Protein AF-W9X9Q2-F1 (afdb_monomer_lite)

InterPro domains:
  IPR011042 Six-bladed beta-propeller, TolB-like [G3DSA:2.120.10.30] (17-167)
  IPR017996 Major royal jelly/yellow-related [PTHR10009] (21-158)

Radius of gyration: 20.06 Å; chains: 1; bounding box: 60×45×50 Å

Structure (mmCIF, N/CA/C/O backbone):
data_AF-W9X9Q2-F1
#
_entry.id   AF-W9X9Q2-F1
#
loop_
_atom_site.group_PDB
_atom_site.id
_atom_site.type_symbol
_atom_site.label_atom_id
_atom_site.label_alt_id
_atom_site.label_comp_id
_atom_site.label_asym_id
_atom_site.label_entity_id
_atom_site.label_seq_id
_atom_site.pdbx_PDB_ins_code
_atom_site.Cartn_x
_atom_site.Cartn_y
_atom_site.Cartn_z
_atom_site.occupancy
_atom_site.B_iso_or_equiv
_atom_site.auth_seq_id
_atom_site.auth_comp_id
_atom_site.auth_asym_id
_atom_site.auth_atom_id
_atom_site.pdbx_PDB_model_num
ATOM 1 N N . MET A 1 1 ? -40.205 17.633 2.441 1.00 46.28 1 MET A N 1
ATOM 2 C CA . MET A 1 1 ? -39.333 18.144 3.522 1.00 46.28 1 MET A CA 1
ATOM 3 C C . MET A 1 1 ? -37.891 18.033 3.067 1.00 46.28 1 MET A C 1
ATOM 5 O O . MET A 1 1 ? -37.488 16.948 2.666 1.00 46.28 1 MET A O 1
ATOM 9 N N . LEU A 1 2 ? -37.147 19.138 3.073 1.00 42.75 2 LEU A N 1
ATOM 10 C CA . LEU A 1 2 ? -35.696 19.121 2.877 1.00 42.75 2 LEU A CA 1
ATOM 11 C C . LEU A 1 2 ? -35.032 18.702 4.202 1.00 42.75 2 LEU A C 1
ATOM 13 O O . LEU A 1 2 ? -35.536 19.100 5.253 1.00 42.75 2 LEU A O 1
ATOM 17 N N . PRO A 1 3 ? -33.946 17.913 4.192 1.00 57.59 3 PRO A N 1
ATOM 18 C CA . PRO A 1 3 ? -33.172 17.650 5.400 1.00 57.59 3 PRO A CA 1
ATOM 19 C C . PRO A 1 3 ? -32.675 18.975 5.997 1.00 57.59 3 PRO A C 1
ATOM 21 O O . PRO A 1 3 ? -31.968 19.720 5.320 1.00 57.59 3 PRO A O 1
ATOM 24 N N . ALA A 1 4 ? -33.065 19.273 7.237 1.00 66.19 4 ALA A N 1
ATOM 25 C CA . ALA A 1 4 ? -32.567 20.414 7.997 1.00 66.19 4 ALA A CA 1
ATOM 26 C C . ALA A 1 4 ? -31.466 19.937 8.953 1.00 66.19 4 ALA A C 1
ATOM 28 O O . ALA A 1 4 ? -31.640 18.943 9.661 1.00 66.19 4 ALA A O 1
ATOM 29 N N . ASP A 1 5 ? -30.327 20.626 8.945 1.00 62.78 5 ASP A N 1
ATOM 30 C CA . ASP A 1 5 ? -29.250 20.415 9.911 1.00 62.78 5 ASP A CA 1
ATOM 31 C C . ASP A 1 5 ? -29.708 20.917 11.290 1.00 62.78 5 ASP A C 1
ATOM 33 O O . ASP A 1 5 ? -30.109 22.070 11.435 1.00 62.78 5 ASP A O 1
ATOM 37 N N . ASN A 1 6 ? -29.668 20.049 12.303 1.00 73.38 6 ASN A N 1
ATOM 38 C CA . ASN A 1 6 ? -30.098 20.356 13.671 1.00 73.38 6 ASN A CA 1
ATOM 39 C C . ASN A 1 6 ? -29.038 21.142 14.474 1.00 73.38 6 ASN A C 1
ATOM 41 O O . ASN A 1 6 ? -29.133 21.238 15.697 1.00 73.38 6 ASN A O 1
ATOM 45 N N . GLY A 1 7 ? -27.965 21.623 13.834 1.00 70.06 7 GLY A N 1
ATOM 46 C CA . GLY A 1 7 ? -26.916 22.413 14.491 1.00 70.06 7 GLY A CA 1
ATOM 47 C C . GLY A 1 7 ? -26.177 21.652 15.597 1.00 70.06 7 GLY A C 1
ATOM 48 O O . GLY A 1 7 ? -25.534 22.251 16.456 1.00 70.06 7 GLY A O 1
ATOM 49 N N . THR A 1 8 ? -26.289 20.322 15.614 1.00 72.62 8 THR A N 1
ATOM 50 C CA . THR A 1 8 ? -25.624 19.480 16.605 1.00 72.62 8 THR A CA 1
ATOM 51 C C . THR A 1 8 ? -24.214 19.197 16.108 1.00 72.62 8 THR A C 1
ATOM 53 O O . THR A 1 8 ? -24.002 18.331 15.258 1.00 72.62 8 THR A O 1
ATOM 56 N N . TYR A 1 9 ? -23.246 19.956 16.615 1.00 68.25 9 TYR A N 1
ATOM 57 C CA . TYR A 1 9 ? -21.846 19.765 16.261 1.00 68.25 9 TYR A CA 1
ATOM 58 C C . TYR A 1 9 ? -21.329 18.423 16.793 1.00 68.25 9 TYR A C 1
ATOM 60 O O . TYR A 1 9 ? -21.688 17.974 17.885 1.00 68.25 9 TYR A O 1
ATOM 68 N N . GLY A 1 10 ? -20.491 17.768 15.987 1.00 69.00 10 GLY A N 1
ATOM 69 C CA . GLY A 1 10 ? -19.720 16.613 16.433 1.00 69.00 10 GLY A CA 1
ATOM 70 C C . GLY A 1 10 ? -18.692 17.002 17.505 1.00 69.00 10 GLY A C 1
ATOM 71 O O . GLY A 1 10 ? -18.572 18.177 17.857 1.00 69.00 10 GLY A O 1
ATOM 72 N N . PRO A 1 11 ? -17.928 16.027 18.020 1.00 77.56 11 PRO A N 1
ATOM 73 C CA . PRO A 1 11 ? -16.807 16.299 18.912 1.00 77.56 11 PRO A CA 1
ATOM 74 C C . PRO A 1 11 ? -15.841 17.336 18.314 1.00 77.56 11 PRO A C 1
ATOM 76 O O . PRO A 1 11 ? -15.795 17.478 17.084 1.00 77.56 11 PRO A O 1
ATOM 79 N N . PRO A 1 12 ? -15.049 18.027 19.155 1.00 80.94 12 PRO A N 1
ATOM 80 C CA . PRO A 1 12 ? -13.978 18.895 18.683 1.00 80.94 12 PRO A CA 1
ATOM 81 C C . PRO A 1 12 ? -13.095 18.192 17.649 1.00 80.94 12 PRO A C 1
ATOM 83 O O . PRO A 1 12 ? -12.860 16.986 17.730 1.00 80.94 12 PRO A O 1
ATOM 86 N N . VAL A 1 13 ? -12.623 18.958 16.666 1.00 81.38 13 VAL A N 1
ATOM 87 C CA . VAL A 1 13 ? -11.707 18.448 15.644 1.00 81.38 13 VAL A CA 1
ATOM 88 C C . VAL A 1 13 ? -10.399 18.040 16.303 1.00 81.38 13 VAL A C 1
ATOM 90 O O . VAL A 1 13 ? -9.783 18.844 16.998 1.00 81.38 13 VAL A O 1
ATOM 93 N N . GLU A 1 14 ? -9.963 16.815 16.032 1.00 84.44 14 GLU A N 1
ATOM 94 C CA . GLU A 1 14 ? -8.693 16.296 16.525 1.00 84.44 14 GLU A CA 1
ATOM 95 C C . GLU A 1 14 ? -7.624 16.359 15.429 1.00 84.44 14 GLU A C 1
ATOM 97 O O . GLU A 1 14 ? -7.856 15.957 14.281 1.00 84.44 14 GLU A O 1
ATOM 102 N N . GLU A 1 15 ? -6.449 16.876 15.786 1.00 86.94 15 GLU A N 1
ATOM 103 C CA . GLU A 1 15 ? -5.254 16.852 14.946 1.00 86.94 15 GLU A CA 1
ATOM 104 C C . GLU A 1 15 ? -4.476 15.569 15.222 1.00 86.94 15 GLU A C 1
ATOM 106 O O . GLU A 1 15 ? -3.901 15.392 16.291 1.00 86.94 15 GLU A O 1
ATOM 111 N N . VAL A 1 16 ? -4.453 14.672 14.239 1.00 88.31 16 VAL A N 1
ATOM 112 C CA . VAL A 1 16 ? -3.930 13.308 14.427 1.00 88.31 16 VAL A CA 1
ATOM 113 C C . VAL A 1 16 ? -2.582 13.087 13.749 1.00 88.31 16 VAL A C 1
ATOM 115 O O . VAL A 1 16 ? -1.826 12.209 14.156 1.00 88.31 16 VAL A O 1
ATOM 118 N N . ARG A 1 17 ? -2.248 13.880 12.717 1.00 91.00 17 ARG A N 1
ATOM 119 C CA . ARG A 1 17 ? -0.958 13.780 12.024 1.00 91.00 17 ARG A CA 1
ATOM 120 C C . ARG A 1 17 ? -0.556 15.041 11.268 1.00 91.00 17 ARG A C 1
ATOM 122 O O . ARG A 1 17 ? -1.367 15.640 10.556 1.00 91.00 17 ARG A O 1
ATOM 129 N N . TYR A 1 18 ? 0.735 15.361 11.340 1.00 91.06 18 TYR A N 1
ATOM 130 C CA . TYR A 1 18 ? 1.401 16.346 10.497 1.00 91.06 18 TYR A CA 1
ATOM 131 C C . TYR A 1 18 ? 2.345 15.691 9.491 1.00 91.06 18 TYR A C 1
ATOM 133 O O . TYR A 1 18 ? 3.117 14.786 9.819 1.00 91.06 18 TYR A O 1
ATOM 141 N N . PHE A 1 19 ? 2.297 16.178 8.254 1.00 89.31 19 PHE A N 1
ATOM 142 C CA . PHE A 1 19 ? 3.142 15.697 7.167 1.00 89.31 19 PHE A CA 1
ATOM 143 C C . PHE A 1 19 ? 4.212 16.735 6.849 1.00 89.31 19 PHE A C 1
ATOM 145 O O . PHE A 1 19 ? 3.903 17.809 6.333 1.00 89.31 19 PHE A O 1
ATOM 152 N N . TYR A 1 20 ? 5.460 16.395 7.177 1.00 81.69 20 TYR A N 1
ATOM 153 C CA . TYR A 1 20 ? 6.633 17.239 6.926 1.00 81.69 20 TYR A CA 1
ATOM 154 C C . TYR A 1 20 ? 7.541 16.671 5.832 1.00 81.69 20 TYR A C 1
ATOM 156 O O . TYR A 1 20 ? 8.088 17.431 5.043 1.00 81.69 20 TYR A O 1
ATOM 164 N N . LYS A 1 21 ? 7.697 15.339 5.791 1.00 79.38 21 LYS A N 1
ATOM 165 C CA . LYS A 1 21 ? 8.641 14.648 4.897 1.00 79.38 21 LYS A CA 1
ATOM 166 C C . LYS A 1 21 ? 7.983 14.192 3.595 1.00 79.38 21 LYS A C 1
ATOM 168 O O . LYS A 1 21 ? 8.506 14.447 2.517 1.00 79.38 21 LYS A O 1
ATOM 173 N N . TYR A 1 22 ? 6.829 13.539 3.703 1.00 84.25 22 TYR A N 1
ATOM 174 C CA . TYR A 1 22 ? 6.151 12.881 2.589 1.00 84.25 22 TYR A CA 1
ATOM 175 C C . TYR A 1 22 ? 4.703 13.344 2.488 1.00 84.25 22 TYR A C 1
ATOM 177 O O . TYR A 1 22 ? 4.040 13.554 3.506 1.00 84.25 22 TYR A O 1
ATOM 185 N N . TRP A 1 23 ? 4.208 13.515 1.262 1.00 85.88 23 TRP A N 1
ATOM 186 C CA . TRP A 1 23 ? 2.830 13.943 1.032 1.00 85.88 23 TRP A CA 1
ATOM 187 C C . TRP A 1 23 ? 1.902 12.741 0.861 1.00 85.88 23 TRP A C 1
ATOM 189 O O . TRP A 1 23 ? 2.116 11.936 -0.048 1.00 85.88 23 TRP A O 1
ATOM 199 N N . PRO A 1 24 ? 0.874 12.609 1.717 1.00 93.00 24 PRO A N 1
ATOM 200 C CA . PRO A 1 24 ? -0.030 11.472 1.672 1.00 93.00 24 PRO A CA 1
ATOM 201 C C . PRO A 1 24 ? -0.924 11.545 0.435 1.00 93.00 24 PRO A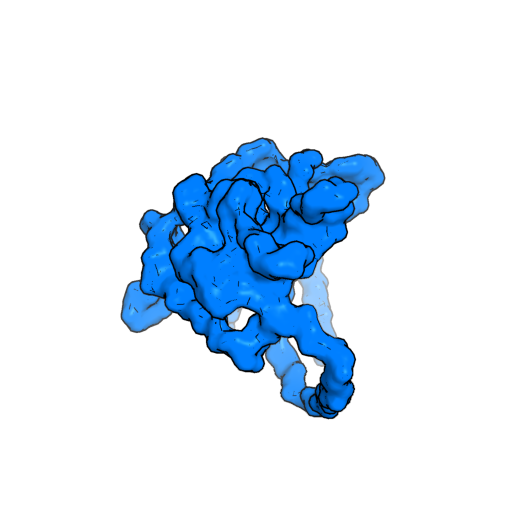 C 1
ATOM 203 O O . PRO A 1 24 ? -1.377 12.624 0.046 1.00 93.00 24 PRO A O 1
ATOM 206 N N . ILE A 1 25 ? -1.225 10.384 -0.140 1.00 94.00 25 ILE A N 1
ATOM 207 C CA . ILE A 1 25 ? -2.148 10.249 -1.279 1.00 94.00 25 ILE A CA 1
ATOM 208 C C . ILE A 1 25 ? -3.373 9.390 -0.959 1.00 94.00 25 ILE A C 1
ATOM 210 O O . ILE A 1 25 ? -4.364 9.441 -1.682 1.00 94.00 25 ILE A O 1
ATOM 214 N N . GLY A 1 26 ? -3.339 8.640 0.141 1.00 94.81 26 GLY A N 1
ATOM 215 C CA . GLY A 1 26 ? -4.464 7.838 0.602 1.00 94.81 26 GLY A CA 1
ATOM 216 C C . GLY A 1 26 ? -4.434 7.671 2.110 1.00 94.81 26 GLY A C 1
ATOM 217 O O . GLY A 1 26 ? -3.368 7.642 2.723 1.00 94.81 26 GLY A O 1
ATOM 218 N N . ILE A 1 27 ? -5.621 7.605 2.708 1.00 96.25 27 ILE A N 1
ATOM 219 C CA . ILE A 1 27 ? -5.806 7.477 4.153 1.00 96.25 27 ILE A CA 1
ATOM 220 C C . ILE A 1 27 ? -6.951 6.501 4.397 1.00 96.25 27 ILE A C 1
ATOM 222 O O . ILE A 1 27 ? -8.000 6.606 3.759 1.00 96.25 27 ILE A O 1
ATOM 226 N N . ALA A 1 28 ? -6.771 5.585 5.343 1.00 97.00 28 ALA A N 1
ATOM 227 C CA . ALA A 1 28 ? -7.834 4.724 5.838 1.00 97.00 28 ALA A CA 1
ATOM 228 C C . ALA A 1 28 ? -7.808 4.666 7.366 1.00 97.00 28 ALA A C 1
ATOM 230 O O . ALA A 1 28 ? -6.761 4.818 7.990 1.00 97.00 28 ALA A O 1
ATOM 231 N N . VAL A 1 29 ? -8.976 4.449 7.966 1.00 96.25 29 VAL A N 1
ATOM 232 C CA . VAL A 1 29 ? -9.138 4.369 9.421 1.00 96.25 29 VAL A CA 1
ATOM 233 C C . VAL A 1 29 ? -9.845 3.061 9.748 1.00 96.25 29 VAL A C 1
ATOM 235 O O . VAL A 1 29 ? -10.822 2.699 9.085 1.00 96.25 29 VAL A O 1
ATOM 238 N N . SER A 1 30 ? -9.320 2.341 10.733 1.00 96.56 30 SER A N 1
ATOM 239 C CA . SER A 1 30 ? -9.926 1.109 11.252 1.00 96.56 30 SER A CA 1
ATOM 240 C C . SER A 1 30 ? -11.033 1.383 12.267 1.00 96.56 30 SER A C 1
ATOM 242 O O . SER A 1 30 ? -11.185 2.496 12.774 1.00 96.56 30 SER A O 1
ATOM 244 N N . SER A 1 31 ? -11.783 0.341 12.609 1.00 95.06 31 SER A N 1
ATOM 245 C CA . SER A 1 31 ? -12.796 0.364 13.663 1.00 95.06 31 SER A CA 1
ATOM 246 C C . SER A 1 31 ? -12.229 0.687 15.051 1.00 95.06 31 SER A C 1
ATOM 248 O O . SER A 1 31 ? -12.952 1.220 15.890 1.00 95.06 31 SER A O 1
ATOM 250 N N . THR A 1 32 ? -10.936 0.433 15.276 1.00 94.44 32 THR A N 1
ATOM 251 C CA . THR A 1 32 ? -10.206 0.726 16.521 1.00 94.44 32 THR A CA 1
ATOM 252 C C . THR A 1 32 ? -9.411 2.033 16.454 1.00 94.44 32 THR A C 1
ATOM 254 O O . THR A 1 32 ? -8.485 2.240 17.233 1.00 94.44 32 THR A O 1
ATOM 257 N N . SER A 1 33 ? -9.756 2.926 15.520 1.00 93.31 33 SER A N 1
ATOM 258 C CA . SER A 1 33 ? -9.135 4.248 15.335 1.00 93.31 33 SER A CA 1
ATOM 259 C C . SER A 1 33 ? -7.658 4.239 14.922 1.00 93.31 33 SER A C 1
ATOM 261 O O . SER A 1 33 ? -7.027 5.291 14.906 1.00 93.31 33 SER A O 1
ATOM 263 N N . ARG A 1 34 ? -7.106 3.092 14.506 1.00 96.75 34 ARG A N 1
ATOM 264 C CA . ARG A 1 34 ? -5.790 3.046 13.843 1.00 96.75 34 ARG A CA 1
ATOM 265 C C . ARG A 1 34 ? -5.874 3.746 12.491 1.00 96.75 34 ARG A C 1
ATOM 267 O O . ARG A 1 34 ? -6.820 3.488 11.738 1.00 96.75 34 ARG A O 1
ATOM 274 N N . ILE A 1 35 ? -4.898 4.600 12.192 1.00 97.38 35 ILE A N 1
ATOM 275 C CA . ILE A 1 35 ? -4.848 5.418 10.977 1.00 97.38 35 ILE A CA 1
ATOM 276 C C . ILE A 1 35 ? -3.714 4.916 10.091 1.00 97.38 35 ILE A C 1
ATOM 278 O O . ILE A 1 35 ? -2.563 4.844 10.517 1.00 97.38 35 ILE A O 1
ATOM 282 N N . PHE A 1 36 ? -4.044 4.626 8.838 1.00 98.19 36 PHE A N 1
ATOM 283 C CA . PHE A 1 36 ? -3.102 4.173 7.825 1.00 98.19 36 PHE A CA 1
ATOM 284 C C . PHE A 1 36 ? -2.988 5.208 6.726 1.00 98.19 36 PHE A C 1
ATOM 286 O O . PHE A 1 36 ? -3.994 5.786 6.305 1.00 98.19 36 PHE A O 1
ATOM 293 N N . VAL A 1 37 ? -1.770 5.415 6.246 1.00 97.44 37 VAL A N 1
ATOM 294 C CA . VAL A 1 37 ? -1.462 6.394 5.208 1.00 97.44 37 VAL A CA 1
ATOM 295 C C . VAL A 1 37 ? -0.666 5.711 4.108 1.00 97.44 37 VAL A C 1
ATOM 297 O O . VAL A 1 37 ? 0.203 4.888 4.391 1.00 97.44 37 VAL A O 1
ATOM 300 N N . CYS A 1 38 ? -0.967 6.032 2.850 1.00 96.81 38 CYS A N 1
ATOM 301 C CA . CYS A 1 38 ? -0.126 5.640 1.728 1.00 96.81 38 CYS A CA 1
ATOM 302 C C . CYS A 1 38 ? 0.440 6.848 0.986 1.00 96.81 38 CYS A C 1
ATOM 304 O O . CYS A 1 38 ? -0.146 7.938 0.963 1.00 96.81 38 CYS A O 1
ATOM 306 N N . TYR A 1 39 ? 1.599 6.620 0.380 1.00 94.38 39 TYR A N 1
ATOM 307 C CA . TYR A 1 39 ? 2.427 7.614 -0.285 1.00 94.38 39 TYR A CA 1
ATOM 308 C C . TYR A 1 39 ? 2.775 7.132 -1.690 1.00 94.38 39 TYR A C 1
ATOM 310 O O . TYR A 1 39 ? 3.059 5.944 -1.885 1.00 94.38 39 TYR A O 1
ATOM 318 N N . THR A 1 40 ? 2.813 8.055 -2.658 1.00 86.56 40 THR A N 1
ATOM 319 C CA . THR A 1 40 ? 3.404 7.764 -3.969 1.00 86.56 40 THR A CA 1
ATOM 320 C C . THR A 1 40 ? 4.839 7.326 -3.747 1.00 86.56 40 THR A C 1
ATOM 322 O O . THR A 1 40 ? 5.602 8.025 -3.079 1.00 86.56 40 THR A O 1
ATOM 325 N N . ARG A 1 41 ? 5.218 6.172 -4.293 1.00 89.56 41 ARG A N 1
ATOM 326 C CA . ARG A 1 41 ? 6.579 5.690 -4.123 1.00 89.56 41 ARG A CA 1
ATOM 327 C C . ARG A 1 41 ? 7.547 6.532 -4.955 1.00 89.56 41 ARG A C 1
ATOM 329 O O . ARG A 1 41 ? 7.330 6.703 -6.149 1.00 89.56 41 ARG A O 1
ATOM 336 N N . GLY A 1 42 ? 8.584 7.033 -4.297 1.00 84.19 42 GLY A N 1
ATOM 337 C CA . GLY A 1 42 ? 9.776 7.667 -4.862 1.00 84.19 42 GLY A CA 1
ATOM 338 C C . GLY A 1 42 ? 11.004 7.106 -4.147 1.00 84.19 42 GLY A C 1
ATOM 339 O O . GLY A 1 42 ? 11.028 5.921 -3.807 1.00 84.19 42 GLY A O 1
ATOM 340 N N . ASP A 1 43 ? 11.917 7.986 -3.739 1.00 84.50 43 ASP A N 1
ATOM 341 C CA . ASP A 1 43 ? 13.045 7.659 -2.845 1.00 84.50 43 ASP A CA 1
ATOM 342 C C . ASP A 1 43 ? 12.624 7.466 -1.374 1.00 84.50 43 ASP A C 1
ATOM 344 O O . ASP A 1 43 ? 13.425 7.550 -0.444 1.00 84.50 43 ASP A O 1
ATOM 348 N N . TYR A 1 44 ? 11.329 7.263 -1.133 1.00 89.94 44 TYR A N 1
ATOM 349 C CA . TYR A 1 44 ? 10.781 7.079 0.204 1.00 89.94 44 TYR A CA 1
ATOM 350 C C . TYR A 1 44 ? 11.100 5.665 0.680 1.00 89.94 44 TYR A C 1
ATOM 352 O O . TYR A 1 44 ? 11.044 4.726 -0.101 1.00 89.94 44 TYR A O 1
ATOM 360 N N . GLU A 1 45 ? 11.364 5.483 1.971 1.00 90.50 45 GLU A N 1
ATOM 361 C CA . GLU A 1 45 ? 11.677 4.163 2.547 1.00 90.50 45 GLU A CA 1
ATOM 362 C C . GLU A 1 45 ? 10.474 3.206 2.510 1.00 90.50 45 GLU A C 1
ATOM 364 O O . GLU A 1 45 ? 10.622 1.993 2.387 1.00 90.50 45 GLU A O 1
ATOM 369 N N . TYR A 1 46 ? 9.254 3.741 2.540 1.00 94.44 46 TYR A N 1
ATOM 370 C CA . TYR A 1 46 ? 8.002 2.986 2.593 1.00 94.44 46 TYR A CA 1
ATOM 371 C C . TYR A 1 46 ? 6.937 3.601 1.680 1.00 94.44 46 TYR A C 1
ATOM 373 O O . TYR A 1 46 ? 7.048 4.747 1.249 1.00 94.44 46 TYR A O 1
ATOM 381 N N . THR A 1 47 ? 5.907 2.822 1.356 1.00 96.44 47 THR A N 1
ATOM 382 C CA . THR A 1 47 ? 4.723 3.287 0.616 1.00 96.44 47 THR A CA 1
ATOM 383 C C . THR A 1 47 ? 3.452 3.231 1.462 1.00 96.44 47 THR A C 1
ATOM 385 O O . THR A 1 47 ? 2.517 3.974 1.175 1.00 96.44 47 THR A O 1
ATOM 388 N N . VAL A 1 48 ? 3.430 2.440 2.544 1.00 97.75 48 VAL A N 1
ATOM 389 C CA . VAL A 1 48 ? 2.332 2.413 3.525 1.00 97.75 48 VAL A CA 1
ATOM 390 C C . VAL A 1 48 ? 2.875 2.520 4.941 1.00 97.75 48 VAL A C 1
ATOM 392 O O . VAL A 1 48 ? 3.857 1.863 5.294 1.00 97.75 48 VAL A O 1
ATOM 395 N N . THR A 1 49 ? 2.193 3.306 5.766 1.00 97.19 49 THR A N 1
ATOM 396 C CA . THR A 1 49 ? 2.490 3.449 7.188 1.00 97.19 49 THR A CA 1
ATOM 397 C C . THR A 1 49 ? 1.252 3.362 8.062 1.00 97.19 49 THR A C 1
ATOM 399 O O . THR A 1 49 ? 0.121 3.560 7.613 1.00 97.19 49 THR A O 1
ATOM 402 N N . GLU A 1 50 ? 1.497 3.088 9.338 1.00 97.69 50 GLU A N 1
ATOM 403 C CA . GLU A 1 50 ? 0.563 3.325 10.429 1.00 97.69 50 GLU A CA 1
ATOM 404 C C . GLU A 1 50 ? 1.026 4.534 11.244 1.00 97.69 50 GLU A C 1
ATOM 406 O O . GLU A 1 50 ? 2.204 4.650 11.595 1.00 97.69 50 GLU A O 1
ATOM 411 N N . VAL A 1 51 ? 0.095 5.438 11.537 1.00 96.31 51 VAL A N 1
ATOM 412 C CA . VAL A 1 51 ? 0.329 6.617 12.372 1.00 96.31 51 VAL A CA 1
ATOM 413 C C . VAL A 1 51 ? 0.196 6.236 13.844 1.00 96.31 51 VAL A C 1
ATOM 415 O O . VAL A 1 51 ? -0.831 5.697 14.247 1.00 96.31 51 VAL A O 1
ATOM 418 N N . HIS A 1 52 ? 1.201 6.592 14.649 1.00 93.69 52 HIS A N 1
ATOM 419 C CA . HIS A 1 52 ? 1.208 6.357 16.103 1.00 93.69 52 HIS A CA 1
ATOM 420 C C . HIS A 1 52 ? 1.068 7.642 16.916 1.00 93.69 52 HIS A C 1
ATOM 422 O O . HIS A 1 52 ? 0.644 7.609 18.066 1.00 93.69 52 HIS A O 1
ATOM 428 N N . SER A 1 53 ? 1.442 8.783 16.336 1.00 92.00 53 SER A N 1
ATOM 429 C CA . SER A 1 53 ? 1.290 10.094 16.964 1.00 92.00 53 SER A CA 1
ATOM 430 C C . SER A 1 53 ? 1.226 11.208 15.918 1.00 92.00 53 SER A C 1
ATOM 432 O O . SER A 1 53 ? 1.392 10.976 14.716 1.00 92.00 53 SER A O 1
ATOM 434 N N . THR A 1 54 ? 1.071 12.448 16.382 1.00 91.88 54 THR A N 1
ATOM 435 C CA . THR A 1 54 ? 1.055 13.646 15.532 1.00 91.88 54 THR A CA 1
ATOM 436 C C . THR A 1 54 ? 2.329 13.833 14.704 1.00 91.88 54 THR A C 1
ATOM 438 O O . THR A 1 54 ? 2.285 14.513 13.676 1.00 91.88 54 THR A O 1
ATOM 441 N N . THR A 1 55 ? 3.445 13.212 15.101 1.00 90.88 55 THR A N 1
ATOM 442 C CA . THR A 1 55 ? 4.752 13.342 14.440 1.00 90.88 55 THR A CA 1
ATOM 443 C C . THR A 1 55 ? 5.428 12.011 14.099 1.00 90.88 55 THR A C 1
ATOM 445 O O . THR A 1 55 ? 6.464 12.035 13.437 1.00 90.88 55 THR A O 1
ATOM 448 N N . SER A 1 56 ? 4.863 10.857 14.482 1.00 92.94 56 SER A N 1
ATOM 449 C CA . SER A 1 56 ? 5.479 9.537 14.258 1.00 92.94 56 SER A CA 1
ATOM 450 C C . SER A 1 56 ? 4.578 8.548 13.513 1.00 92.94 56 SER A C 1
ATOM 452 O O . SER A 1 56 ? 3.355 8.512 13.673 1.00 92.94 56 SER A O 1
ATOM 454 N N . GLU A 1 57 ? 5.203 7.749 12.650 1.00 94.25 57 GLU A N 1
ATOM 455 C CA . GLU A 1 57 ? 4.618 6.613 11.930 1.00 94.25 57 GLU A CA 1
ATOM 456 C C . GLU A 1 57 ? 5.653 5.507 11.769 1.00 94.25 57 GLU A C 1
ATOM 458 O O . GLU A 1 57 ? 6.855 5.763 11.843 1.00 94.25 57 GLU A O 1
ATOM 463 N N . THR A 1 58 ? 5.185 4.295 11.494 1.00 95.56 58 THR A N 1
ATOM 464 C CA . THR A 1 58 ? 6.042 3.162 11.136 1.00 95.56 58 THR A CA 1
ATOM 465 C C . THR A 1 58 ? 5.574 2.516 9.837 1.00 95.56 58 THR A C 1
ATOM 467 O O . THR A 1 58 ? 4.367 2.511 9.574 1.00 95.56 58 THR A O 1
ATOM 470 N N . PRO A 1 59 ? 6.483 1.916 9.046 1.00 96.75 59 PRO A N 1
ATOM 471 C CA . PRO A 1 59 ? 6.104 1.091 7.905 1.00 96.75 59 PRO A CA 1
ATOM 472 C C . PRO A 1 59 ? 5.089 0.019 8.300 1.00 96.75 59 PRO A C 1
ATOM 474 O O . PRO A 1 59 ? 5.251 -0.655 9.319 1.00 96.75 59 PRO A O 1
ATOM 477 N N . PHE A 1 60 ? 4.063 -0.153 7.475 1.00 97.88 60 PHE A N 1
ATOM 478 C CA . PHE A 1 60 ? 2.996 -1.122 7.696 1.00 97.88 60 PHE A CA 1
ATOM 479 C C . PHE A 1 60 ? 2.906 -2.098 6.510 1.00 97.88 60 PHE A C 1
ATOM 481 O O . PHE A 1 60 ? 3.113 -1.667 5.371 1.00 97.88 60 PHE A O 1
ATOM 488 N N . PRO A 1 61 ? 2.592 -3.395 6.727 1.00 96.56 61 PRO A N 1
ATOM 489 C CA . PRO A 1 61 ? 2.356 -4.085 8.009 1.00 96.56 61 PRO A CA 1
ATOM 490 C C . PRO A 1 61 ? 3.619 -4.320 8.840 1.00 96.56 61 PRO A C 1
ATOM 492 O O . PRO A 1 61 ? 3.558 -4.425 10.060 1.00 96.56 61 PRO A O 1
ATOM 495 N N . CYS A 1 62 ? 4.765 -4.367 8.169 1.00 93.75 62 CYS A N 1
ATOM 496 C CA . CYS A 1 62 ? 6.090 -4.377 8.765 1.00 93.75 62 CYS A CA 1
ATOM 497 C C . CYS A 1 62 ? 7.089 -3.734 7.789 1.00 93.75 62 CYS A C 1
ATOM 499 O O . CYS A 1 62 ? 6.794 -3.566 6.600 1.00 93.75 62 CYS A O 1
ATOM 501 N N . ALA A 1 63 ? 8.285 -3.396 8.278 1.00 88.12 63 ALA A N 1
ATOM 502 C CA . ALA A 1 63 ? 9.332 -2.789 7.455 1.00 88.12 63 ALA A CA 1
ATOM 503 C C . ALA A 1 63 ? 9.729 -3.672 6.262 1.00 88.12 63 ALA A C 1
ATOM 505 O O . ALA A 1 63 ? 9.792 -3.177 5.144 1.00 88.12 63 ALA A O 1
ATOM 506 N N . GLY A 1 64 ? 9.891 -4.983 6.476 1.00 91.62 64 GLY A N 1
ATOM 507 C CA . GLY A 1 64 ? 10.344 -5.916 5.437 1.00 91.62 64 GLY A CA 1
ATOM 508 C C . GLY A 1 64 ? 9.366 -6.133 4.279 1.00 91.62 64 GLY A C 1
ATOM 509 O O . GLY A 1 64 ? 9.761 -6.693 3.262 1.00 91.62 64 GLY A O 1
ATOM 510 N N . LEU A 1 65 ? 8.104 -5.702 4.408 1.00 95.44 65 LEU A N 1
ATOM 511 C CA . LEU A 1 65 ? 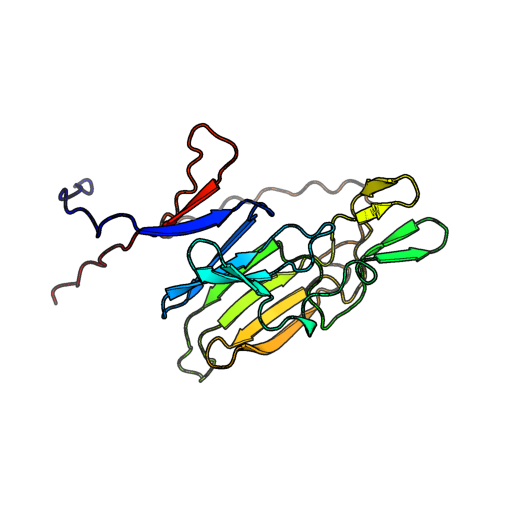7.147 -5.802 3.307 1.00 95.44 65 LEU A CA 1
ATOM 512 C C . LEU A 1 65 ? 7.228 -4.607 2.355 1.00 95.44 65 LEU A C 1
ATOM 514 O O . LEU A 1 65 ? 6.893 -4.754 1.188 1.00 95.44 65 LEU A O 1
ATOM 518 N N . ASN A 1 66 ? 7.656 -3.431 2.812 1.00 96.62 66 ASN A N 1
ATOM 519 C CA . ASN A 1 66 ? 7.879 -2.302 1.915 1.00 96.62 66 ASN A CA 1
ATOM 520 C C . ASN A 1 66 ? 9.223 -2.526 1.219 1.00 96.62 66 ASN A C 1
ATOM 522 O O . ASN A 1 66 ? 10.243 -2.627 1.895 1.00 96.62 66 ASN A O 1
ATOM 526 N N . LEU A 1 67 ? 9.232 -2.638 -0.112 1.00 95.62 67 LEU A N 1
ATOM 527 C CA . LEU A 1 67 ? 10.486 -2.887 -0.820 1.00 95.62 67 LEU A CA 1
ATOM 528 C C . LEU A 1 67 ? 11.484 -1.751 -0.576 1.00 95.62 67 LEU A C 1
ATOM 530 O O . LEU A 1 67 ? 11.061 -0.599 -0.473 1.00 95.62 67 LEU A O 1
ATOM 534 N N . PRO A 1 68 ? 12.793 -2.036 -0.507 1.00 92.94 68 PRO A N 1
ATOM 535 C CA . PRO A 1 68 ? 13.814 -0.996 -0.496 1.00 92.94 68 PRO A CA 1
ATOM 536 C C . PRO A 1 68 ? 13.881 -0.277 -1.855 1.00 92.94 68 PRO A C 1
ATOM 538 O O . PRO A 1 68 ? 13.376 -0.774 -2.864 1.00 92.94 68 PRO A O 1
ATOM 541 N N . SER A 1 69 ? 14.442 0.936 -1.878 1.00 89.94 69 SER A N 1
ATOM 542 C CA . SER A 1 69 ? 14.489 1.793 -3.077 1.00 89.94 69 SER A CA 1
ATOM 543 C C . SER A 1 69 ? 15.268 1.170 -4.240 1.00 89.94 69 SER A C 1
ATOM 545 O O . SER A 1 69 ? 14.866 1.327 -5.389 1.00 89.94 69 SER A O 1
ATOM 547 N N . ASP A 1 70 ? 16.318 0.409 -3.949 1.00 90.31 70 ASP A N 1
ATOM 548 C CA . ASP A 1 70 ? 17.144 -0.314 -4.923 1.00 90.31 70 ASP A CA 1
ATOM 549 C C . ASP A 1 70 ? 16.449 -1.539 -5.549 1.00 90.31 70 ASP A C 1
ATOM 551 O O . ASP A 1 70 ? 16.902 -2.053 -6.569 1.00 90.31 70 ASP A O 1
ATOM 555 N N . ALA A 1 71 ? 15.321 -1.981 -4.986 1.00 92.75 71 ALA A N 1
ATOM 556 C CA . ALA A 1 71 ? 14.517 -3.093 -5.493 1.00 92.75 71 ALA A CA 1
ATOM 557 C C . ALA A 1 71 ? 13.260 -2.642 -6.261 1.00 92.75 71 ALA A C 1
ATOM 559 O O . ALA A 1 71 ? 12.406 -3.473 -6.598 1.00 92.75 71 ALA A O 1
ATOM 560 N N . LEU A 1 72 ? 13.106 -1.337 -6.517 1.00 93.75 72 LEU A N 1
ATOM 561 C CA . LEU A 1 72 ? 11.916 -0.762 -7.154 1.00 93.75 72 LEU A CA 1
ATOM 562 C C . LEU A 1 72 ? 11.871 -0.950 -8.670 1.00 93.75 72 LEU A C 1
ATOM 564 O O . LEU A 1 72 ? 10.776 -0.942 -9.243 1.00 93.75 72 LEU A O 1
ATOM 568 N N . ASN A 1 73 ? 13.018 -1.130 -9.320 1.00 93.00 73 ASN A N 1
ATOM 569 C CA . ASN A 1 73 ? 13.103 -1.310 -10.762 1.00 93.00 73 ASN A CA 1
ATOM 570 C C . ASN A 1 73 ? 14.282 -2.190 -11.181 1.00 93.00 73 ASN A C 1
ATOM 572 O O . ASN A 1 73 ? 15.230 -2.422 -10.440 1.00 93.00 73 ASN A O 1
ATOM 576 N N . THR A 1 74 ? 14.207 -2.659 -12.418 1.00 91.25 74 THR A N 1
ATOM 577 C CA . THR A 1 74 ? 15.299 -3.286 -13.158 1.00 91.25 74 THR A CA 1
ATOM 578 C C . THR A 1 74 ? 15.423 -2.600 -14.513 1.00 91.25 74 THR A C 1
ATOM 580 O O . THR A 1 74 ? 14.492 -1.931 -14.970 1.00 91.25 74 THR A O 1
ATOM 583 N N . THR A 1 75 ? 16.567 -2.766 -15.170 1.00 89.56 75 THR A N 1
ATOM 584 C CA . THR A 1 75 ? 16.801 -2.213 -16.506 1.00 89.56 75 THR A CA 1
ATOM 585 C C . THR A 1 75 ? 17.174 -3.336 -17.458 1.00 89.56 75 THR A C 1
ATOM 587 O O . THR A 1 75 ? 18.080 -4.117 -17.177 1.00 89.56 75 THR A O 1
ATOM 590 N N . PHE A 1 76 ? 16.492 -3.407 -18.599 1.00 87.56 76 PHE A N 1
ATOM 591 C CA . PHE A 1 76 ? 16.771 -4.372 -19.658 1.00 87.56 76 PHE A CA 1
ATOM 592 C C . PHE A 1 76 ? 16.830 -3.653 -21.004 1.00 87.56 76 PHE A C 1
ATOM 594 O O . PHE A 1 76 ? 15.883 -2.970 -21.384 1.00 87.56 76 PHE A O 1
ATOM 601 N N . ASN A 1 77 ? 17.953 -3.777 -21.719 1.00 88.88 77 ASN A N 1
ATOM 602 C CA . ASN A 1 77 ? 18.205 -3.087 -22.993 1.00 88.88 77 ASN A CA 1
ATOM 603 C C . ASN A 1 77 ? 17.936 -1.568 -22.942 1.00 88.88 77 ASN A C 1
ATOM 605 O O . ASN A 1 77 ? 17.353 -0.998 -23.860 1.00 88.88 77 ASN A O 1
ATOM 609 N N . GLY A 1 78 ? 18.327 -0.914 -21.841 1.00 85.44 78 GLY A N 1
ATOM 610 C CA . GLY A 1 78 ? 18.112 0.525 -21.633 1.00 85.44 78 GLY A CA 1
ATOM 611 C C . GLY A 1 78 ? 16.665 0.920 -21.316 1.00 85.44 78 GLY A C 1
ATOM 612 O O . GLY A 1 78 ? 16.379 2.105 -21.179 1.00 85.44 78 GLY A O 1
ATOM 613 N N . ILE A 1 79 ? 15.760 -0.051 -21.181 1.00 86.56 79 ILE A N 1
ATOM 614 C CA . ILE A 1 79 ? 14.366 0.161 -20.802 1.00 86.56 79 ILE A CA 1
ATOM 615 C C . ILE A 1 79 ? 14.199 -0.159 -19.320 1.00 86.56 79 ILE A C 1
ATOM 617 O O . ILE A 1 79 ? 14.602 -1.225 -18.854 1.00 86.56 79 ILE A O 1
ATOM 621 N N . GLU A 1 80 ? 13.572 0.756 -18.588 1.00 89.94 80 GLU A N 1
ATOM 622 C CA . GLU A 1 80 ? 13.296 0.587 -17.167 1.00 89.94 80 GLU A CA 1
ATOM 623 C C . GLU A 1 80 ? 11.960 -0.122 -16.941 1.00 89.94 80 GLU A C 1
ATOM 625 O O . GLU A 1 80 ? 10.905 0.263 -17.461 1.00 89.94 80 GLU A O 1
ATOM 630 N N . PHE A 1 81 ? 12.009 -1.147 -16.103 1.00 92.19 81 PHE A N 1
ATOM 631 C CA . PHE A 1 81 ? 10.872 -1.948 -15.695 1.00 92.19 81 PHE A CA 1
ATOM 632 C C . PHE A 1 81 ? 10.715 -1.884 -14.181 1.00 92.19 81 PHE A C 1
ATOM 634 O O . PHE A 1 81 ? 11.680 -2.041 -13.442 1.00 92.19 81 PHE A O 1
ATOM 641 N N . ALA A 1 82 ? 9.495 -1.651 -13.711 1.00 93.62 82 ALA A N 1
ATOM 642 C CA . ALA A 1 82 ? 9.177 -1.688 -12.296 1.00 93.62 82 ALA A CA 1
ATOM 643 C C . ALA A 1 82 ? 9.342 -3.108 -11.752 1.00 93.62 82 ALA A C 1
ATOM 645 O O . ALA A 1 82 ? 9.180 -4.070 -12.494 1.00 93.62 82 ALA A O 1
ATOM 646 N N . SER A 1 83 ? 9.590 -3.238 -10.453 1.00 94.06 83 SER A N 1
ATOM 647 C CA . SER A 1 83 ? 9.755 -4.527 -9.783 1.00 94.06 83 SER A CA 1
ATOM 648 C C . SER A 1 83 ? 8.620 -5.517 -10.085 1.00 94.06 83 SER A C 1
ATOM 650 O O . SER A 1 83 ? 7.438 -5.210 -9.916 1.00 94.06 83 SER A O 1
ATOM 652 N N . ALA A 1 84 ? 8.985 -6.743 -10.462 1.00 94.31 84 ALA A N 1
ATOM 653 C CA . ALA A 1 84 ? 8.065 -7.873 -10.601 1.00 94.31 84 ALA A CA 1
ATOM 654 C C . ALA A 1 84 ? 7.722 -8.549 -9.256 1.00 94.31 84 ALA A C 1
ATOM 656 O O . ALA A 1 84 ? 7.061 -9.587 -9.231 1.00 94.31 84 ALA A O 1
ATOM 657 N N . ASN A 1 85 ? 8.190 -8.003 -8.127 1.00 96.25 85 ASN A N 1
ATOM 658 C CA . ASN A 1 85 ? 8.026 -8.632 -6.823 1.00 96.25 85 ASN A CA 1
ATOM 659 C C . ASN A 1 85 ? 6.537 -8.764 -6.440 1.00 96.25 85 ASN A C 1
ATOM 661 O O . ASN A 1 85 ? 5.815 -7.777 -6.258 1.00 96.25 85 ASN A O 1
ATOM 665 N N . SER A 1 86 ? 6.088 -10.012 -6.298 1.00 95.75 86 SER A N 1
ATOM 666 C CA . SER A 1 86 ? 4.693 -10.356 -6.023 1.00 95.75 86 SER A CA 1
ATOM 667 C C . SE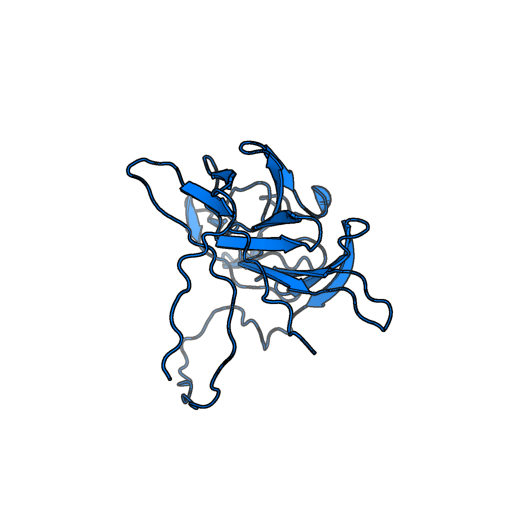R A 1 86 ? 4.322 -10.361 -4.544 1.00 95.75 86 SER A C 1
ATOM 669 O O . SER A 1 86 ? 3.144 -10.505 -4.227 1.00 95.75 86 SER A O 1
ATOM 671 N N . THR A 1 87 ? 5.285 -10.221 -3.635 1.00 95.38 87 THR A N 1
ATOM 672 C CA . THR A 1 87 ? 5.055 -10.294 -2.185 1.00 95.38 87 THR A CA 1
ATOM 673 C C . THR A 1 87 ? 5.239 -8.942 -1.503 1.00 95.38 87 THR A C 1
ATOM 675 O O . THR A 1 87 ? 4.408 -8.564 -0.681 1.00 95.38 87 THR A O 1
ATOM 678 N N . GLY A 1 88 ? 6.276 -8.190 -1.869 1.00 96.38 88 GLY A N 1
ATOM 679 C CA . GLY A 1 88 ? 6.573 -6.866 -1.333 1.00 96.38 88 GLY A CA 1
ATOM 680 C C . GLY A 1 88 ? 5.707 -5.755 -1.930 1.00 96.38 88 GLY A C 1
ATOM 681 O O . GLY A 1 88 ? 5.303 -5.802 -3.093 1.00 96.38 88 GLY A O 1
ATOM 682 N N . LEU A 1 89 ? 5.444 -4.733 -1.123 1.00 97.69 89 LEU A N 1
ATOM 683 C CA . LEU A 1 89 ? 4.766 -3.502 -1.506 1.00 97.69 89 LEU A CA 1
ATOM 684 C C . LEU A 1 89 ? 5.730 -2.591 -2.263 1.00 97.69 89 LEU A C 1
ATOM 686 O O . LEU A 1 89 ? 6.799 -2.245 -1.756 1.00 97.69 89 LEU A O 1
ATOM 690 N N . ILE A 1 90 ? 5.321 -2.189 -3.462 1.00 96.62 90 ILE A N 1
ATOM 691 C CA . ILE A 1 90 ? 6.111 -1.360 -4.372 1.00 96.62 90 ILE A CA 1
ATOM 692 C C . ILE A 1 90 ? 5.607 0.081 -4.314 1.00 96.62 90 ILE A C 1
ATOM 694 O O . ILE A 1 90 ? 6.333 0.978 -3.901 1.00 96.62 90 ILE A O 1
ATOM 698 N N . SER A 1 91 ? 4.358 0.318 -4.721 1.00 95.88 91 SER A N 1
ATOM 699 C CA . SER A 1 91 ? 3.767 1.652 -4.811 1.00 95.88 91 SER A CA 1
ATOM 700 C C . SER A 1 91 ? 2.258 1.596 -4.578 1.00 95.88 91 SER A C 1
ATOM 702 O O . SER A 1 91 ? 1.455 1.574 -5.515 1.00 95.88 91 SER A O 1
ATOM 704 N N . VAL A 1 92 ? 1.862 1.619 -3.309 1.00 97.50 92 VAL A N 1
ATOM 705 C CA . VAL A 1 92 ? 0.460 1.624 -2.890 1.00 97.50 92 VAL A CA 1
ATOM 706 C C . VAL A 1 92 ? -0.159 2.998 -3.114 1.00 97.50 92 VAL A C 1
ATOM 708 O O . VAL A 1 92 ? 0.294 4.000 -2.566 1.00 97.50 92 VAL A O 1
ATOM 711 N N . GLN A 1 93 ? -1.229 3.041 -3.908 1.00 95.31 93 GLN A N 1
ATOM 712 C CA . GLN A 1 93 ? -1.905 4.291 -4.274 1.00 95.31 93 GLN A CA 1
ATOM 713 C C . GLN A 1 93 ? -3.301 4.448 -3.676 1.00 95.31 93 GLN A C 1
ATOM 715 O O . GLN A 1 93 ? -3.848 5.548 -3.697 1.00 95.31 93 GLN A O 1
ATOM 720 N N . ALA A 1 94 ? -3.879 3.380 -3.127 1.00 96.75 94 ALA A N 1
ATOM 721 C CA . ALA A 1 94 ? -5.140 3.473 -2.410 1.00 96.75 94 ALA A CA 1
ATOM 722 C C . ALA A 1 94 ? -5.202 2.494 -1.240 1.00 96.75 94 ALA A C 1
ATOM 724 O O . ALA A 1 94 ? -4.648 1.392 -1.288 1.00 96.75 94 ALA A O 1
ATOM 725 N N . LEU A 1 95 ? -5.929 2.923 -0.211 1.00 98.44 95 LEU A N 1
ATOM 726 C CA . LEU A 1 95 ? -6.209 2.174 1.002 1.00 98.44 95 LEU A CA 1
ATOM 727 C C . LEU A 1 95 ? -7.719 2.057 1.182 1.00 98.44 95 LEU A C 1
ATOM 729 O O . LEU A 1 95 ? -8.450 3.022 0.952 1.00 98.44 95 LEU A O 1
ATOM 733 N N . TYR A 1 96 ? -8.185 0.899 1.635 1.00 97.19 96 TYR A N 1
ATOM 734 C CA . TYR A 1 96 ? -9.593 0.706 1.961 1.00 97.19 96 TYR A CA 1
ATOM 735 C C . TYR A 1 96 ? -9.767 -0.257 3.132 1.00 97.19 96 TYR A C 1
ATOM 737 O O . TYR A 1 96 ? -9.229 -1.359 3.112 1.00 97.19 96 TYR A O 1
ATOM 745 N N . THR A 1 97 ? -10.533 0.128 4.150 1.00 97.38 97 THR A N 1
ATOM 746 C CA . THR A 1 97 ? -10.866 -0.760 5.270 1.00 97.38 97 THR A CA 1
ATOM 747 C C . THR A 1 97 ? -12.210 -1.437 5.040 1.00 97.38 97 THR A C 1
ATOM 749 O O . THR A 1 97 ? -13.193 -0.812 4.646 1.00 97.38 97 THR A O 1
ATOM 752 N N . THR A 1 98 ? -12.259 -2.742 5.298 1.00 96.69 98 THR A N 1
ATOM 753 C CA . THR A 1 98 ? -13.507 -3.515 5.315 1.00 96.69 98 THR A CA 1
ATOM 754 C C . THR A 1 98 ? -13.721 -4.130 6.688 1.00 96.69 98 THR A C 1
ATOM 756 O O . THR A 1 98 ? -12.754 -4.644 7.257 1.00 96.69 98 THR A O 1
ATOM 759 N N . PRO A 1 99 ? -14.965 -4.140 7.199 1.00 97.06 99 PRO A N 1
ATOM 760 C CA . PRO A 1 99 ? -15.258 -4.723 8.498 1.00 97.06 99 PRO A CA 1
ATOM 761 C C . PRO A 1 99 ? -15.017 -6.235 8.497 1.00 97.06 99 PRO A C 1
ATOM 763 O O . PRO A 1 99 ? -14.927 -6.885 7.440 1.00 97.06 99 PRO A O 1
ATOM 766 N N . ALA A 1 100 ? -14.956 -6.788 9.707 1.00 95.31 100 ALA A N 1
ATOM 767 C CA . ALA A 1 100 ? -15.029 -8.224 9.900 1.00 95.31 100 ALA A CA 1
ATOM 768 C C . ALA A 1 100 ? -16.331 -8.779 9.294 1.00 95.31 100 ALA A C 1
ATOM 770 O O . ALA A 1 100 ? -17.374 -8.123 9.291 1.00 95.31 100 ALA A O 1
ATOM 771 N N . THR A 1 101 ? -16.255 -9.987 8.751 1.00 93.94 101 THR A N 1
ATOM 772 C CA . THR A 1 101 ? -17.393 -10.685 8.136 1.00 93.94 101 THR A CA 1
ATOM 773 C C . THR A 1 101 ? -17.941 -11.745 9.081 1.00 93.94 101 THR A C 1
ATOM 775 O O . THR A 1 101 ? -17.187 -12.317 9.867 1.00 93.94 101 THR A O 1
ATOM 778 N N . SER A 1 102 ? -19.227 -12.078 8.950 1.00 91.12 102 SER A N 1
ATOM 779 C CA . SER A 1 102 ? -19.837 -13.206 9.670 1.00 91.12 102 SER A CA 1
ATOM 780 C C . SER A 1 102 ? -19.193 -14.554 9.324 1.00 91.12 102 SER A C 1
ATOM 782 O O . SER A 1 102 ? -19.189 -15.458 10.149 1.00 91.12 102 SER A O 1
ATOM 784 N N . SER A 1 103 ? -18.595 -14.674 8.135 1.00 89.62 103 SER A N 1
ATOM 785 C CA . SER A 1 103 ? -17.837 -15.844 7.675 1.00 89.62 103 SER A CA 1
ATOM 786 C C . SER A 1 103 ? -16.432 -15.975 8.287 1.00 89.62 103 SER A C 1
ATOM 788 O O . SER A 1 103 ? -15.666 -16.832 7.861 1.00 89.62 103 SER A O 1
ATOM 790 N N . GLY A 1 104 ? -16.056 -15.124 9.249 1.00 90.38 104 GLY A N 1
ATOM 791 C CA . GLY A 1 104 ? -14.819 -15.273 10.028 1.00 90.38 104 GLY A CA 1
ATOM 792 C C . GLY A 1 104 ? -13.596 -14.500 9.519 1.00 90.38 104 GLY A C 1
ATOM 793 O O . GLY A 1 104 ? -12.566 -14.489 10.189 1.00 90.38 104 GLY A O 1
ATOM 794 N N . ARG A 1 105 ? -13.676 -13.788 8.385 1.00 94.06 105 ARG A N 1
ATOM 795 C CA . ARG A 1 105 ? -12.613 -12.850 7.970 1.00 94.06 105 ARG A CA 1
ATOM 796 C C . ARG A 1 105 ? -12.591 -11.650 8.917 1.00 94.06 105 ARG A C 1
ATOM 798 O O . ARG A 1 105 ? -13.608 -10.962 9.016 1.00 94.06 105 ARG A O 1
ATOM 805 N N . GLY A 1 106 ? -11.452 -11.379 9.550 1.00 96.25 106 GLY A N 1
ATOM 806 C CA . GLY A 1 106 ? -11.250 -10.205 10.405 1.00 96.25 106 GLY A CA 1
ATOM 807 C C . GLY A 1 106 ? -11.350 -8.872 9.652 1.00 96.25 106 GLY A C 1
ATOM 808 O O . GLY A 1 106 ? -11.437 -8.829 8.418 1.00 96.25 106 GLY A O 1
ATOM 809 N N . GLU A 1 107 ? -11.333 -7.766 10.401 1.00 97.75 107 GLU A N 1
ATOM 810 C CA . GLU A 1 107 ? -11.228 -6.433 9.803 1.00 97.75 107 GLU A CA 1
ATOM 811 C C . GLU A 1 107 ? -9.958 -6.356 8.949 1.00 97.75 107 GLU A C 1
ATOM 813 O O . GLU A 1 107 ? -8.868 -6.729 9.382 1.00 97.75 107 GLU A O 1
ATOM 818 N N . THR A 1 108 ? -10.116 -5.921 7.702 1.00 98.25 108 THR A N 1
ATOM 819 C CA . THR A 1 108 ? -9.042 -5.954 6.710 1.00 98.25 108 THR A CA 1
ATOM 820 C C . THR A 1 108 ? -8.747 -4.559 6.200 1.00 98.25 108 THR A C 1
ATOM 822 O O . THR A 1 108 ? -9.668 -3.868 5.759 1.00 98.25 108 THR A O 1
ATOM 825 N N . LEU A 1 109 ? -7.463 -4.208 6.162 1.00 98.62 109 LEU A N 1
ATOM 826 C CA . LEU A 1 109 ? -6.955 -3.130 5.325 1.00 98.62 109 LEU A CA 1
ATOM 827 C C . LEU A 1 109 ? -6.545 -3.696 3.963 1.00 98.62 109 LEU A C 1
ATOM 829 O O . LEU A 1 109 ? -5.682 -4.567 3.869 1.00 98.62 109 LEU A O 1
ATOM 833 N N . TRP A 1 110 ? -7.174 -3.187 2.914 1.00 98.50 110 TRP A N 1
ATOM 834 C CA . TRP A 1 110 ? -6.860 -3.480 1.525 1.00 98.50 110 TRP A CA 1
ATOM 835 C C . TRP A 1 110 ? -5.923 -2.417 0.968 1.00 98.50 110 TRP A C 1
ATOM 837 O O . TRP A 1 110 ? -6.197 -1.220 1.080 1.00 98.50 110 TRP A O 1
ATOM 847 N N . LEU A 1 111 ? -4.840 -2.875 0.352 1.00 98.56 111 LEU A N 1
ATOM 848 C CA . LEU A 1 111 ? -3.815 -2.061 -0.285 1.00 98.56 111 LEU A CA 1
ATOM 849 C C . LEU A 1 111 ? -3.903 -2.279 -1.795 1.00 98.56 111 LEU A C 1
ATOM 851 O O . LEU A 1 111 ? -3.765 -3.412 -2.255 1.00 98.56 111 LEU A O 1
ATOM 855 N N . LEU A 1 112 ? -4.119 -1.213 -2.563 1.00 97.62 112 LEU A N 1
ATOM 856 C CA . LEU A 1 112 ? -3.989 -1.250 -4.019 1.00 97.62 112 LEU A CA 1
ATOM 857 C C . LEU A 1 112 ? -2.570 -0.824 -4.399 1.00 97.62 112 LEU A C 1
ATOM 859 O O . LEU A 1 112 ? -2.261 0.370 -4.416 1.00 97.62 112 LEU A O 1
ATOM 863 N N . ASP A 1 113 ? -1.720 -1.803 -4.690 1.00 97.25 113 ASP A N 1
ATOM 864 C CA . ASP A 1 113 ? -0.349 -1.605 -5.147 1.00 97.25 113 ASP A CA 1
ATOM 865 C C . ASP A 1 113 ? -0.321 -1.568 -6.674 1.00 97.25 113 ASP A C 1
ATOM 867 O O . ASP A 1 113 ? -0.638 -2.550 -7.349 1.00 97.25 113 ASP A O 1
ATOM 871 N N . THR A 1 114 ? 0.044 -0.421 -7.243 1.00 94.62 114 THR A N 1
ATOM 872 C CA . THR A 1 114 ? 0.102 -0.273 -8.701 1.00 94.62 114 THR A CA 1
ATOM 873 C C . THR A 1 114 ? 1.343 -0.916 -9.299 1.00 94.62 114 THR A C 1
ATOM 875 O O . THR A 1 114 ? 1.430 -1.037 -10.522 1.00 94.62 114 THR A O 1
ATOM 878 N N . GLY A 1 115 ? 2.320 -1.305 -8.472 1.00 94.44 115 GLY A N 1
ATOM 879 C CA . GLY A 1 115 ? 3.588 -1.845 -8.940 1.00 94.44 115 GLY A CA 1
ATOM 880 C C . GLY A 1 115 ? 4.376 -0.868 -9.809 1.00 94.44 115 GLY A C 1
ATOM 881 O O . GLY A 1 115 ? 5.253 -1.308 -10.535 1.00 94.44 115 GLY A O 1
ATOM 882 N N . ARG A 1 116 ? 4.044 0.433 -9.805 1.00 92.12 116 ARG A N 1
ATOM 883 C CA . ARG A 1 116 ? 4.714 1.464 -10.609 1.00 92.12 116 ARG A CA 1
ATOM 884 C C . ARG A 1 116 ? 5.148 2.629 -9.728 1.00 92.12 116 ARG A C 1
ATOM 886 O O . ARG A 1 116 ? 4.360 3.553 -9.519 1.00 92.12 116 ARG A O 1
ATOM 893 N N . PRO A 1 117 ? 6.375 2.564 -9.197 1.00 93.94 117 PRO A N 1
ATOM 894 C CA . PRO A 1 117 ? 6.947 3.655 -8.436 1.00 93.94 117 PRO A CA 1
ATOM 895 C C . PRO A 1 117 ? 7.415 4.771 -9.373 1.00 93.94 117 PRO A C 1
ATOM 897 O O . PRO A 1 117 ? 7.692 4.541 -10.548 1.00 93.94 117 PRO A O 1
ATOM 900 N N . THR A 1 118 ? 7.543 5.978 -8.842 1.00 91.75 118 THR A N 1
ATOM 901 C CA . THR A 1 118 ? 8.434 6.980 -9.422 1.00 91.75 118 THR A CA 1
ATOM 902 C C . THR A 1 118 ? 9.863 6.586 -9.050 1.00 91.75 118 THR A C 1
ATOM 904 O O . THR A 1 118 ? 10.136 6.308 -7.886 1.00 91.75 118 THR A O 1
ATOM 907 N N . ILE A 1 119 ? 10.772 6.545 -10.017 1.00 90.38 119 ILE A N 1
ATOM 908 C CA . ILE A 1 119 ? 12.197 6.258 -9.799 1.00 90.38 119 ILE A CA 1
ATOM 909 C C . ILE A 1 119 ? 13.043 7.366 -10.409 1.00 90.38 119 ILE A C 1
ATOM 911 O O . ILE A 1 119 ? 12.590 8.070 -11.316 1.00 90.38 119 ILE A O 1
ATOM 915 N N . GLN A 1 120 ? 14.281 7.495 -9.946 1.00 87.75 120 GLN A N 1
ATOM 916 C CA . GLN A 1 120 ? 15.279 8.304 -10.623 1.00 87.75 120 GLN A CA 1
ATOM 917 C C . GLN A 1 120 ? 15.994 7.447 -11.675 1.00 87.75 120 GLN A C 1
ATOM 919 O O . GLN A 1 120 ? 16.611 6.436 -11.351 1.00 87.75 120 GLN A O 1
ATOM 924 N N . SER A 1 121 ? 15.886 7.842 -12.942 1.00 80.31 121 SER A N 1
ATOM 925 C CA . SER A 1 121 ? 16.572 7.154 -14.040 1.00 80.31 121 SER A CA 1
ATOM 926 C C . SER A 1 121 ? 18.083 7.368 -13.994 1.00 80.31 121 SER A C 1
ATOM 928 O O . SER A 1 121 ? 18.584 8.263 -13.310 1.00 80.31 121 SER A O 1
ATOM 930 N N . SER A 1 122 ? 18.818 6.623 -14.820 1.00 77.75 122 SER A N 1
ATOM 931 C CA . SER A 1 122 ? 20.269 6.799 -14.998 1.00 77.75 122 SER A CA 1
ATOM 932 C C . SER A 1 122 ? 20.684 8.204 -15.460 1.00 77.75 122 SER A C 1
ATOM 934 O O . SER A 1 122 ? 21.822 8.608 -15.238 1.00 77.75 122 SER A O 1
ATOM 936 N N . SER A 1 123 ? 19.768 8.976 -16.058 1.00 80.25 123 SER A N 1
ATOM 937 C CA . SER A 1 123 ? 19.993 10.383 -16.428 1.00 80.25 123 SER A CA 1
ATOM 938 C C . SER A 1 123 ? 19.744 11.374 -15.282 1.00 80.25 123 SER A C 1
ATOM 940 O O . SER A 1 123 ? 19.840 12.583 -15.474 1.00 80.25 123 SER A O 1
ATOM 942 N N . GLY A 1 124 ? 19.366 10.883 -14.100 1.00 82.25 124 GLY A N 1
ATOM 943 C CA . GLY A 1 124 ? 18.994 11.698 -12.947 1.00 82.25 124 GLY A CA 1
ATOM 944 C C . GLY A 1 124 ? 17.565 12.249 -12.999 1.00 82.25 124 GLY A C 1
ATOM 945 O O . GLY A 1 124 ? 17.132 12.879 -12.035 1.00 82.25 124 GLY A O 1
ATOM 946 N N . SER A 1 125 ? 16.819 12.005 -14.082 1.00 85.56 125 SER A N 1
ATOM 947 C CA . SER A 1 125 ? 15.428 12.453 -14.236 1.00 85.56 125 SER A CA 1
ATOM 948 C C . SER A 1 125 ? 14.447 11.480 -13.588 1.00 85.56 125 SER A C 1
ATOM 950 O O . SER A 1 125 ? 14.602 10.266 -13.739 1.00 85.56 125 SER A O 1
ATOM 952 N N . TYR A 1 126 ? 13.405 12.003 -12.936 1.00 87.31 126 TYR A N 1
ATOM 953 C CA . TYR A 1 126 ? 12.311 11.181 -12.420 1.00 87.31 126 TYR A CA 1
ATOM 954 C C . TYR A 1 126 ? 11.448 10.632 -13.553 1.00 87.31 126 TYR A C 1
ATOM 956 O O . TYR A 1 126 ? 11.012 11.366 -14.441 1.00 87.31 126 TYR A O 1
ATOM 964 N N . THR A 1 127 ? 11.160 9.341 -13.491 1.00 89.12 127 THR A N 1
ATOM 965 C CA . THR A 1 127 ? 10.331 8.634 -14.464 1.00 89.12 127 THR A CA 1
ATOM 966 C C . THR A 1 127 ? 9.517 7.549 -13.770 1.00 89.12 127 THR A C 1
ATOM 968 O O . THR A 1 127 ? 9.697 7.271 -12.585 1.00 89.12 127 THR A O 1
ATOM 971 N N . MET A 1 128 ? 8.577 6.961 -14.501 1.00 91.31 128 MET A N 1
ATOM 972 C CA . MET A 1 128 ? 7.752 5.862 -14.023 1.00 91.31 128 MET A CA 1
ATOM 973 C C . MET A 1 128 ? 7.948 4.667 -14.964 1.00 91.31 128 MET A C 1
ATOM 975 O O . MET A 1 128 ? 7.523 4.741 -16.122 1.00 91.31 128 MET A O 1
ATOM 979 N N . PRO A 1 129 ? 8.586 3.583 -14.495 1.00 91.31 129 PRO A N 1
ATOM 980 C CA . PRO A 1 129 ? 8.996 2.478 -15.342 1.00 91.31 129 PRO A CA 1
ATOM 981 C C . PRO A 1 129 ? 7.795 1.615 -15.746 1.00 91.31 129 PRO A C 1
ATOM 983 O O . PRO A 1 129 ? 6.698 1.704 -15.174 1.00 91.31 129 PRO A O 1
ATOM 986 N N . TYR A 1 130 ? 7.980 0.757 -16.751 1.00 90.69 130 TYR A N 1
ATOM 987 C CA . TYR A 1 130 ? 6.905 -0.124 -17.205 1.00 90.69 130 TYR A CA 1
ATOM 988 C C . TYR A 1 130 ? 6.535 -1.144 -16.131 1.00 90.69 130 TYR A C 1
ATOM 990 O O . TYR A 1 130 ? 7.404 -1.765 -15.531 1.00 90.69 130 TYR A O 1
ATOM 998 N N . ALA A 1 131 ? 5.235 -1.343 -15.902 1.00 90.25 131 ALA A N 1
ATOM 999 C CA . ALA A 1 131 ? 4.768 -2.360 -14.965 1.00 90.25 131 ALA A CA 1
ATOM 1000 C C . ALA A 1 131 ? 5.206 -3.757 -15.428 1.00 90.25 131 ALA A C 1
ATOM 1002 O O . ALA A 1 131 ? 5.102 -4.068 -16.615 1.00 90.25 131 ALA A O 1
ATOM 1003 N N . GLN A 1 132 ? 5.622 -4.603 -14.487 1.00 91.94 132 GLN A N 1
ATOM 1004 C CA . GLN A 1 132 ? 5.900 -6.015 -14.741 1.00 91.94 132 GLN A CA 1
ATOM 1005 C C . GLN A 1 132 ? 4.826 -6.913 -14.121 1.00 91.94 132 GLN A C 1
ATOM 1007 O O . GLN A 1 132 ? 4.265 -6.565 -13.077 1.00 91.94 132 GLN A O 1
ATOM 1012 N N . PRO A 1 133 ? 4.538 -8.080 -14.728 1.00 92.50 133 PRO A N 1
ATOM 1013 C CA . PRO A 1 133 ? 3.700 -9.095 -14.099 1.00 92.50 133 PRO A CA 1
ATOM 1014 C C . PRO A 1 133 ? 4.207 -9.420 -12.687 1.00 92.50 133 PRO A C 1
ATOM 1016 O O . PRO A 1 133 ? 5.408 -9.542 -12.474 1.00 92.50 133 PRO A O 1
ATOM 1019 N N . GLY A 1 134 ? 3.290 -9.533 -11.726 1.00 93.44 134 GLY A N 1
ATOM 1020 C CA . GLY A 1 134 ? 3.613 -9.722 -10.306 1.00 93.44 134 GLY A CA 1
ATOM 1021 C C . GLY A 1 134 ? 3.667 -8.423 -9.497 1.00 93.44 134 GLY A C 1
ATOM 1022 O O . GLY A 1 134 ? 3.249 -8.424 -8.342 1.00 93.44 134 GLY A O 1
ATOM 1023 N N . GLY A 1 135 ? 4.072 -7.301 -10.101 1.00 95.31 135 GLY A N 1
ATOM 1024 C CA . GLY A 1 135 ? 4.144 -6.010 -9.413 1.00 95.31 135 GLY A CA 1
ATOM 1025 C C . GLY A 1 135 ? 2.766 -5.460 -9.010 1.00 95.31 135 GLY A C 1
ATOM 1026 O O . GLY A 1 135 ? 2.521 -5.285 -7.815 1.00 95.31 135 GLY A O 1
ATOM 1027 N N . PRO A 1 136 ? 1.854 -5.196 -9.968 1.00 96.38 136 PRO A N 1
ATOM 1028 C CA . PRO A 1 136 ? 0.509 -4.700 -9.683 1.00 96.38 136 PRO A CA 1
ATOM 1029 C C . PRO A 1 136 ? -0.348 -5.745 -8.960 1.00 96.38 136 PRO A C 1
ATOM 1031 O O . PRO A 1 136 ? -0.493 -6.876 -9.437 1.00 96.38 136 PRO A O 1
ATOM 1034 N N . LYS A 1 137 ? -0.928 -5.369 -7.816 1.00 97.38 137 LYS A N 1
ATOM 1035 C CA . LYS A 1 137 ? -1.647 -6.297 -6.936 1.00 97.38 137 LYS A CA 1
ATOM 1036 C C . LYS A 1 137 ? -2.579 -5.609 -5.941 1.00 97.38 137 LYS A C 1
ATOM 1038 O O . LYS A 1 137 ? -2.440 -4.430 -5.623 1.00 97.38 137 LYS A O 1
ATOM 1043 N N . VAL A 1 138 ? -3.509 -6.391 -5.402 1.00 97.81 138 VAL A N 1
ATOM 1044 C CA . VAL A 1 138 ? -4.293 -6.050 -4.210 1.00 97.81 138 VAL A CA 1
ATOM 1045 C C . VAL A 1 138 ? -3.831 -6.921 -3.052 1.00 97.81 138 VAL A C 1
ATOM 1047 O O . VAL A 1 138 ? -3.819 -8.145 -3.170 1.00 97.81 138 VAL A O 1
ATOM 1050 N N . VAL A 1 139 ? -3.477 -6.298 -1.930 1.00 98.56 139 VAL A N 1
ATOM 1051 C CA . VAL A 1 139 ? -3.010 -6.990 -0.721 1.00 98.56 139 VAL A CA 1
ATOM 1052 C C . VAL A 1 139 ? -4.011 -6.774 0.409 1.00 98.56 139 VAL A C 1
ATOM 1054 O O . VAL A 1 139 ? -4.399 -5.643 0.688 1.00 98.56 139 VAL A O 1
ATOM 1057 N N . GLY A 1 140 ? -4.441 -7.857 1.050 1.00 98.19 140 GLY A N 1
ATOM 1058 C CA . GLY A 1 140 ? -5.313 -7.849 2.220 1.00 98.19 140 GLY A CA 1
ATOM 1059 C C . GLY A 1 140 ? -4.517 -8.116 3.493 1.00 98.19 140 GLY A C 1
ATOM 1060 O O . GLY A 1 140 ? -3.924 -9.186 3.650 1.00 98.19 140 GLY A O 1
ATOM 1061 N N . VAL A 1 141 ? -4.531 -7.153 4.413 1.00 98.56 141 VAL A N 1
ATOM 1062 C CA . VAL A 1 141 ? -3.859 -7.241 5.713 1.00 98.56 141 VAL A CA 1
ATOM 1063 C C . VAL A 1 141 ? -4.902 -7.363 6.814 1.00 98.56 141 VAL A C 1
ATOM 1065 O O . VAL A 1 141 ? -5.776 -6.503 6.942 1.00 98.56 141 VAL A O 1
ATOM 1068 N N . ASN A 1 142 ? -4.813 -8.416 7.622 1.00 97.75 142 ASN A N 1
ATOM 1069 C CA . ASN A 1 142 ? -5.657 -8.579 8.797 1.00 97.75 142 ASN A CA 1
ATOM 1070 C C . ASN A 1 142 ? -5.196 -7.604 9.888 1.00 97.75 142 ASN A C 1
ATOM 1072 O O . ASN A 1 142 ? -4.050 -7.650 10.331 1.00 97.75 142 ASN A O 1
ATOM 1076 N N . LEU A 1 143 ? -6.094 -6.730 10.336 1.00 97.81 143 LEU A N 1
ATOM 1077 C CA . LEU A 1 143 ? -5.776 -5.705 11.325 1.00 97.81 143 LEU A CA 1
ATOM 1078 C C . LEU A 1 143 ? -5.706 -6.228 12.764 1.00 97.81 143 LEU A C 1
ATOM 1080 O O . LEU A 1 143 ? -5.216 -5.508 13.629 1.00 97.81 143 LEU A O 1
ATOM 1084 N N . SER A 1 144 ? -6.143 -7.459 13.044 1.00 96.44 144 SER A N 1
ATOM 1085 C CA . SER A 1 144 ? -6.017 -8.034 14.390 1.00 96.44 144 SER A CA 1
ATOM 1086 C C . SER A 1 144 ? -4.584 -8.454 14.721 1.00 96.44 144 SER A C 1
ATOM 1088 O O . SER A 1 144 ? -4.209 -8.478 15.887 1.00 96.44 144 SER A O 1
ATOM 1090 N N . ASN A 1 145 ? -3.790 -8.814 13.709 1.00 96.12 145 ASN A N 1
ATOM 1091 C CA . ASN A 1 145 ? -2.431 -9.333 13.882 1.00 96.12 145 ASN A CA 1
ATOM 1092 C C . ASN A 1 145 ? -1.409 -8.746 12.892 1.00 96.12 145 ASN A C 1
ATOM 1094 O O . ASN A 1 145 ? -0.260 -9.173 12.883 1.00 96.12 145 ASN A O 1
ATOM 1098 N N . ASN A 1 146 ? -1.817 -7.784 12.060 1.00 97.44 146 ASN A N 1
ATOM 1099 C CA . ASN A 1 146 ? -0.988 -7.116 11.055 1.00 97.44 146 ASN A CA 1
ATOM 1100 C C . ASN A 1 146 ? -0.320 -8.076 10.055 1.00 97.44 146 ASN A C 1
ATOM 1102 O O . ASN A 1 146 ? 0.760 -7.795 9.543 1.00 97.44 146 ASN A O 1
ATOM 1106 N N . THR A 1 147 ? -0.960 -9.208 9.753 1.00 96.69 147 THR A N 1
ATOM 1107 C CA . THR A 1 147 ? -0.436 -10.177 8.779 1.00 96.69 147 THR A CA 1
ATOM 1108 C C . THR A 1 147 ? -1.149 -10.067 7.438 1.00 96.69 147 THR A C 1
ATOM 1110 O O . THR A 1 147 ? -2.358 -9.828 7.369 1.00 96.69 147 THR A O 1
ATOM 1113 N N . VAL A 1 148 ? -0.398 -10.244 6.351 1.00 97.56 148 VAL A N 1
ATOM 1114 C CA . VAL A 1 148 ? -0.972 -10.406 5.012 1.00 97.56 148 VAL A CA 1
ATOM 1115 C C . VAL A 1 148 ? -1.640 -11.773 4.948 1.00 97.56 148 VAL A C 1
ATOM 1117 O O . VAL A 1 148 ? -0.976 -12.784 5.156 1.00 97.56 148 VAL A O 1
ATOM 1120 N N . TYR A 1 149 ? -2.936 -11.813 4.642 1.00 93.31 149 TYR A N 1
ATOM 1121 C CA . TYR A 1 149 ? -3.654 -13.079 4.447 1.00 93.31 149 TYR A CA 1
ATOM 1122 C C . TYR A 1 149 ? -4.052 -13.322 2.988 1.00 93.31 149 TYR A C 1
ATOM 1124 O O . TYR A 1 149 ? -4.425 -14.438 2.638 1.00 93.31 149 TYR A O 1
ATOM 1132 N N . ALA A 1 150 ? -4.000 -12.294 2.137 1.00 95.38 150 ALA A N 1
ATOM 1133 C CA . ALA A 1 150 ? -4.315 -12.424 0.722 1.00 95.38 150 ALA A CA 1
ATOM 1134 C C . ALA A 1 150 ? -3.479 -11.468 -0.128 1.00 95.38 150 ALA A C 1
ATOM 1136 O O . ALA A 1 150 ? -3.350 -10.290 0.202 1.00 95.38 150 ALA A O 1
ATOM 1137 N N . THR A 1 151 ? -3.000 -11.970 -1.263 1.00 97.94 151 THR A N 1
ATOM 1138 C CA . THR A 1 151 ? -2.379 -11.170 -2.318 1.00 97.94 151 THR A CA 1
ATOM 1139 C C . THR A 1 151 ? -2.939 -11.620 -3.659 1.00 97.94 151 THR A C 1
ATOM 1141 O O . THR A 1 151 ? -2.815 -12.785 -4.026 1.00 97.94 151 THR A O 1
ATOM 1144 N N . TYR A 1 152 ? -3.545 -10.691 -4.393 1.00 97.00 152 TYR A N 1
ATOM 1145 C CA . TYR A 1 152 ? -4.096 -10.922 -5.724 1.00 97.00 152 TYR A CA 1
ATOM 1146 C C . TYR A 1 152 ? -3.306 -10.101 -6.735 1.00 97.00 152 TYR A C 1
ATOM 1148 O O . TYR A 1 152 ? -3.471 -8.883 -6.807 1.00 97.00 152 TYR A O 1
ATOM 1156 N N . THR A 1 153 ? -2.430 -10.748 -7.498 1.00 96.69 153 THR A N 1
ATOM 1157 C CA . THR A 1 153 ? -1.696 -10.095 -8.586 1.00 96.69 153 THR A CA 1
ATOM 1158 C C . THR A 1 153 ? -2.607 -9.885 -9.787 1.00 96.69 153 THR A C 1
ATOM 1160 O O . THR A 1 153 ? -3.483 -10.700 -10.084 1.00 96.69 153 THR A O 1
ATOM 1163 N N . PHE A 1 154 ? -2.419 -8.771 -10.488 1.00 94.00 154 PHE A N 1
ATOM 1164 C CA . PHE A 1 154 ? -3.164 -8.515 -11.711 1.00 94.00 154 PHE A CA 1
ATOM 1165 C C . PHE A 1 154 ? -2.499 -9.189 -12.910 1.00 94.00 154 PHE A C 1
ATOM 1167 O O . PHE A 1 154 ? -1.271 -9.142 -13.042 1.00 94.00 154 PHE A O 1
ATOM 1174 N N . PRO A 1 155 ? -3.290 -9.779 -13.824 1.00 90.00 155 PRO A N 1
ATOM 1175 C CA . PRO A 1 155 ? -2.748 -10.249 -15.082 1.00 90.00 155 PRO A CA 1
ATOM 1176 C C . PRO A 1 155 ? -2.262 -9.052 -15.924 1.00 90.00 155 PRO A C 1
ATOM 1178 O O . PRO A 1 155 ? -2.762 -7.930 -15.765 1.00 90.00 155 PRO A O 1
ATOM 1181 N N . PRO A 1 156 ? -1.346 -9.278 -16.883 1.00 85.31 156 PRO A N 1
ATOM 1182 C CA . PRO A 1 156 ? -0.797 -8.212 -17.732 1.00 85.31 156 PRO A CA 1
ATOM 1183 C C . PRO A 1 156 ? -1.853 -7.461 -18.564 1.00 85.31 156 PRO A C 1
ATOM 1185 O O . PRO A 1 156 ? -1.593 -6.366 -19.054 1.00 85.31 156 PRO A O 1
ATOM 1188 N N . THR A 1 157 ? -3.049 -8.038 -18.709 1.00 82.50 157 THR A N 1
ATOM 1189 C CA . THR A 1 157 ? -4.204 -7.483 -19.430 1.00 82.50 157 THR A CA 1
ATOM 1190 C C . THR A 1 157 ? -5.049 -6.502 -18.613 1.00 82.50 157 THR A C 1
ATOM 1192 O O . THR A 1 157 ? -5.924 -5.847 -19.171 1.00 82.50 157 THR A O 1
ATOM 1195 N N . VAL A 1 158 ? -4.823 -6.398 -17.300 1.00 81.19 158 VAL A N 1
ATOM 1196 C CA . VAL A 1 158 ? -5.555 -5.479 -16.409 1.00 81.19 158 VAL A CA 1
ATOM 1197 C C . VAL A 1 158 ? -4.739 -4.222 -16.138 1.00 81.19 158 VAL A C 1
ATOM 1199 O O . VAL A 1 158 ? -5.268 -3.112 -16.171 1.00 81.19 158 VAL A O 1
ATOM 1202 N N . HIS A 1 159 ? -3.439 -4.386 -15.894 1.00 78.19 159 HIS A N 1
ATOM 1203 C CA . HIS A 1 159 ? -2.528 -3.279 -15.643 1.00 78.19 159 HIS A CA 1
ATOM 1204 C C . HIS A 1 159 ? -1.394 -3.297 -16.665 1.00 78.19 159 HIS A C 1
ATOM 1206 O O . HIS A 1 159 ? -0.319 -3.848 -16.429 1.00 78.19 159 HIS A O 1
ATOM 1212 N N . PHE A 1 160 ? -1.673 -2.701 -17.823 1.00 72.62 160 PHE A N 1
ATOM 1213 C CA . PHE A 1 160 ? -0.784 -2.759 -18.974 1.00 72.62 160 PHE A CA 1
ATOM 1214 C C . PHE A 1 160 ? 0.613 -2.178 -18.664 1.00 72.62 160 PHE A C 1
ATOM 1216 O O . PHE A 1 160 ? 0.717 -1.062 -18.124 1.00 72.62 160 PHE A O 1
ATOM 1223 N N . PRO A 1 161 ? 1.692 -2.882 -19.060 1.00 62.31 161 PRO A N 1
ATOM 1224 C CA . PRO A 1 161 ? 3.009 -2.283 -19.245 1.00 62.31 161 PRO A CA 1
ATOM 1225 C C . PRO A 1 161 ? 2.839 -1.184 -20.292 1.00 62.31 161 PRO A C 1
ATOM 1227 O O . PRO A 1 161 ? 2.419 -1.451 -21.416 1.00 62.31 161 PRO A O 1
ATOM 1230 N N . ARG A 1 162 ? 3.009 0.084 -19.923 1.00 55.62 162 ARG A N 1
ATOM 1231 C CA . ARG A 1 162 ? 2.562 1.173 -20.796 1.00 55.62 162 ARG A CA 1
ATOM 1232 C C . ARG A 1 162 ? 3.448 1.308 -22.038 1.00 55.62 162 ARG A C 1
ATOM 1234 O O . ARG A 1 162 ? 4.371 2.086 -22.002 1.00 55.62 162 ARG A O 1
ATOM 1241 N N . LEU A 1 163 ? 3.049 0.787 -23.187 1.00 39.84 163 LEU A N 1
ATOM 1242 C CA . LEU A 1 163 ? 3.269 1.461 -24.473 1.00 39.84 163 LEU A CA 1
ATOM 1243 C C . LEU A 1 163 ? 1.968 1.361 -25.261 1.00 39.84 163 LEU A C 1
ATOM 1245 O O . LEU A 1 163 ? 1.572 0.274 -25.658 1.00 39.84 163 LEU A O 1
ATOM 1249 N N . VAL A 1 164 ? 1.274 2.485 -25.454 1.00 39.28 164 VAL A N 1
ATOM 1250 C CA . VAL A 1 164 ? 0.118 2.541 -26.357 1.00 39.28 164 VAL A CA 1
ATOM 1251 C C . VAL A 1 164 ? 0.239 3.796 -27.208 1.00 39.28 164 VAL A C 1
ATOM 1253 O O . VAL A 1 164 ? -0.169 4.885 -26.804 1.00 39.28 164 VAL A O 1
ATOM 1256 N N . HIS A 1 165 ? 0.795 3.625 -28.404 1.00 38.34 165 HIS A N 1
ATOM 1257 C CA . HIS A 1 165 ? 0.362 4.395 -29.560 1.00 38.34 165 HIS A CA 1
ATOM 1258 C C . HIS A 1 165 ? -0.544 3.498 -30.400 1.00 38.34 165 HIS A C 1
ATOM 1260 O O . HIS A 1 165 ? -0.201 3.159 -31.515 1.00 38.34 165 HIS A O 1
ATOM 1266 N N . GLU A 1 166 ? -1.686 3.080 -29.854 1.00 40.03 166 GLU A N 1
ATOM 1267 C CA . GLU A 1 166 ? -2.805 2.625 -30.677 1.00 40.03 166 GLU A CA 1
ATOM 1268 C C . GLU A 1 166 ? -4.128 2.792 -29.922 1.00 40.03 166 GLU A C 1
ATOM 1270 O O . GLU A 1 166 ? -4.323 2.377 -28.782 1.00 40.03 166 GLU A O 1
ATOM 1275 N N . ARG A 1 167 ? -5.007 3.572 -30.540 1.00 39.34 167 ARG A N 1
ATOM 1276 C CA . ARG A 1 167 ? -6.197 4.170 -29.942 1.00 39.34 167 ARG A CA 1
ATOM 1277 C C . ARG A 1 167 ? -7.296 3.122 -29.775 1.00 39.34 167 ARG A C 1
ATOM 1279 O O . ARG A 1 167 ? -7.758 2.578 -30.769 1.00 39.34 167 ARG A O 1
ATOM 1286 N N . HIS A 1 168 ? -7.851 2.995 -28.572 1.00 35.78 168 HIS A N 1
ATOM 1287 C CA . HIS A 1 168 ? -9.225 2.517 -28.395 1.00 35.78 168 HIS A CA 1
ATOM 1288 C C . HIS A 1 168 ? -9.996 3.495 -27.494 1.00 35.78 168 HIS A C 1
ATOM 1290 O O . HIS A 1 168 ? -9.670 3.620 -26.312 1.00 35.78 168 HIS A O 1
ATOM 1296 N N . PRO A 1 169 ? -10.986 4.243 -28.024 1.00 36.56 169 PRO A N 1
ATOM 1297 C CA . PRO A 1 169 ? -11.745 5.196 -27.227 1.00 36.56 169 PRO A CA 1
ATOM 1298 C C . PRO A 1 169 ? -12.682 4.442 -26.278 1.00 36.56 169 PRO A C 1
ATOM 1300 O O . PRO A 1 169 ? -13.512 3.640 -26.708 1.00 36.56 169 PRO A O 1
ATOM 1303 N N . LEU A 1 170 ? -12.569 4.719 -24.979 1.00 32.75 170 LEU A N 1
ATOM 1304 C CA . LEU A 1 170 ? -13.541 4.273 -23.984 1.00 32.75 170 LEU A CA 1
ATOM 1305 C C . LEU A 1 170 ? -14.906 4.900 -24.306 1.00 32.75 170 LEU A C 1
ATOM 1307 O O . LEU A 1 170 ? -15.064 6.121 -24.275 1.00 32.75 170 LEU A O 1
ATOM 1311 N N . ARG A 1 171 ? -15.909 4.065 -24.601 1.00 32.88 171 ARG A N 1
ATOM 1312 C CA . ARG A 1 171 ? -17.314 4.488 -24.626 1.00 32.88 171 ARG A CA 1
ATOM 1313 C C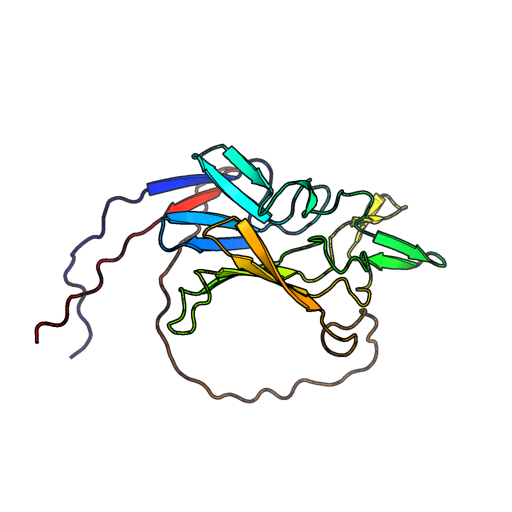 . ARG A 1 171 ? -17.796 4.657 -23.185 1.00 32.88 171 ARG A C 1
ATOM 1315 O O . ARG A 1 171 ? -17.801 3.708 -22.407 1.00 32.88 171 ARG A O 1
ATOM 1322 N N . TYR A 1 172 ? -18.200 5.875 -22.843 1.00 26.14 172 TYR A N 1
ATOM 1323 C CA . TYR A 1 172 ? -18.810 6.221 -21.562 1.00 26.14 172 TYR A CA 1
ATOM 1324 C C . TYR A 1 172 ? -20.226 5.626 -21.478 1.00 26.14 172 TYR A C 1
ATOM 1326 O O . TYR A 1 172 ? -21.073 5.933 -22.314 1.00 26.14 172 TYR A O 1
ATOM 1334 N N . SER A 1 173 ? -20.491 4.787 -20.472 1.00 30.89 173 SER A N 1
ATOM 1335 C CA . SER A 1 173 ? -21.840 4.330 -20.114 1.00 30.89 173 SER A CA 1
ATOM 1336 C C . SER A 1 173 ? -22.203 4.895 -18.745 1.00 30.89 173 SER A C 1
ATOM 1338 O O . SER A 1 173 ? -21.655 4.489 -17.720 1.00 30.89 173 SER A O 1
ATOM 1340 N N . SER A 1 174 ? -23.120 5.860 -18.726 1.00 37.28 174 SER A N 1
ATOM 1341 C CA . SER A 1 174 ? -23.650 6.478 -17.517 1.00 37.28 174 SER A CA 1
ATOM 1342 C C . SER A 1 174 ? -24.786 5.641 -16.934 1.00 37.28 174 SER A C 1
ATOM 1344 O O . SER A 1 174 ? -25.892 5.642 -17.465 1.00 37.28 174 SER A O 1
ATOM 1346 N N . ARG A 1 175 ? -24.542 4.971 -15.800 1.00 32.47 175 ARG A N 1
ATOM 1347 C CA . ARG A 1 175 ? -25.569 4.663 -14.783 1.00 32.47 175 ARG A CA 1
ATOM 1348 C C . ARG A 1 175 ? -24.952 4.020 -13.538 1.00 32.47 175 ARG A C 1
ATOM 1350 O O . ARG A 1 175 ? -24.609 2.849 -13.557 1.00 32.47 175 ARG A O 1
ATOM 1357 N N . ALA A 1 176 ? -24.910 4.782 -12.445 1.00 30.17 176 ALA A N 1
ATOM 1358 C CA . ALA A 1 176 ? -25.291 4.328 -11.104 1.00 30.17 176 ALA A CA 1
ATOM 1359 C C . ALA A 1 176 ? -25.372 5.542 -10.163 1.00 30.17 176 ALA A C 1
ATOM 1361 O O . ALA A 1 176 ? -24.411 6.293 -10.008 1.00 30.17 176 ALA A O 1
ATOM 1362 N N . ARG A 1 177 ? -26.546 5.750 -9.556 1.00 34.47 177 ARG A N 1
ATOM 1363 C CA . ARG A 1 177 ? -26.773 6.724 -8.482 1.00 34.47 177 ARG A CA 1
ATOM 1364 C C . ARG A 1 177 ? -26.473 6.073 -7.126 1.00 34.47 177 ARG A C 1
ATOM 1366 O O . ARG A 1 177 ? -26.990 4.998 -6.855 1.00 34.47 177 ARG A O 1
ATOM 1373 N N . GLY A 1 178 ? -25.771 6.818 -6.269 1.00 27.20 178 GLY A N 1
ATOM 1374 C CA . GLY A 1 178 ? -26.045 6.952 -4.832 1.00 27.20 178 GLY A CA 1
ATOM 1375 C C . GLY A 1 178 ? -25.462 5.925 -3.851 1.00 27.20 178 GLY A C 1
ATOM 1376 O O . GLY A 1 178 ? -25.995 4.831 -3.712 1.00 27.20 178 GLY A O 1
ATOM 1377 N N . ARG A 1 179 ? -24.512 6.371 -3.009 1.00 32.34 179 ARG A N 1
ATOM 1378 C CA . ARG A 1 179 ? -24.561 6.178 -1.542 1.00 32.34 179 ARG A CA 1
ATOM 1379 C C . ARG A 1 179 ? -23.597 7.122 -0.807 1.00 32.34 179 ARG A C 1
ATOM 1381 O O . ARG A 1 179 ? -22.532 7.445 -1.316 1.00 32.34 179 ARG A O 1
ATOM 1388 N N . LEU A 1 180 ? -24.026 7.588 0.371 1.00 28.14 180 LEU A N 1
ATOM 1389 C CA . LEU A 1 180 ? -23.312 8.512 1.263 1.00 28.14 180 LEU A CA 1
ATOM 1390 C C . LEU A 1 180 ? -21.936 7.969 1.691 1.00 28.14 180 LEU A C 1
ATOM 1392 O O . LEU A 1 180 ? -21.842 6.832 2.151 1.00 28.14 180 LEU A O 1
ATOM 1396 N N . HIS A 1 181 ? -20.915 8.829 1.670 1.00 33.12 181 HIS A N 1
ATOM 1397 C CA . HIS A 1 181 ? -19.611 8.586 2.294 1.00 33.12 181 HIS A CA 1
ATOM 1398 C C . HIS A 1 181 ? -19.304 9.652 3.357 1.00 33.12 181 HIS A C 1
ATOM 1400 O O . HIS A 1 181 ? -19.628 10.829 3.184 1.00 33.12 181 HIS A O 1
ATOM 1406 N N . ARG A 1 182 ? -18.663 9.231 4.461 1.00 33.03 182 ARG A N 1
ATOM 1407 C CA . ARG A 1 182 ? -18.051 10.123 5.464 1.00 33.03 182 ARG A CA 1
ATOM 1408 C C . ARG A 1 182 ? -17.077 11.082 4.780 1.00 33.03 182 ARG A C 1
ATOM 1410 O O . ARG A 1 182 ? -16.321 10.676 3.901 1.00 33.03 182 ARG A O 1
ATOM 1417 N N . ARG A 1 183 ? -17.069 12.342 5.218 1.00 36.28 183 ARG A N 1
ATOM 1418 C CA . ARG A 1 183 ? -16.225 13.395 4.649 1.00 36.28 183 ARG A CA 1
ATOM 1419 C C . ARG A 1 183 ? -14.984 13.610 5.517 1.00 36.28 183 ARG A C 1
ATOM 1421 O O . ARG A 1 183 ? -15.088 14.153 6.611 1.00 36.28 183 ARG A O 1
ATOM 1428 N N . LEU A 1 184 ? -13.825 13.200 5.010 1.00 43.06 184 LEU A N 1
ATOM 1429 C CA . LEU 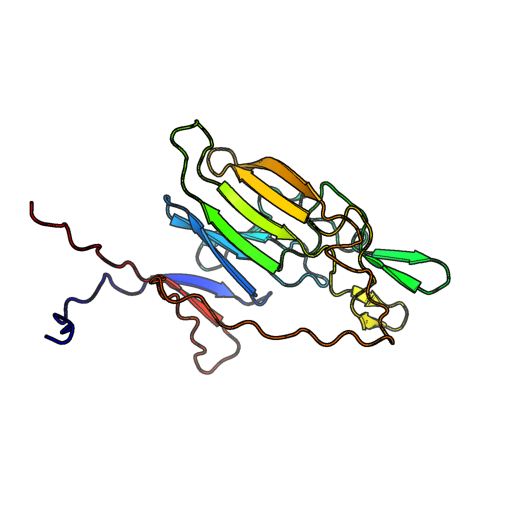A 1 184 ? -12.515 13.659 5.476 1.00 43.06 184 LEU A CA 1
ATOM 1430 C C . LEU A 1 184 ? -12.187 14.958 4.725 1.00 43.06 184 LEU A C 1
ATOM 1432 O O . LEU A 1 184 ? -12.321 15.008 3.502 1.00 43.06 184 LEU A O 1
ATOM 1436 N N . GLN A 1 185 ? -11.814 16.021 5.439 1.00 39.75 185 GLN A N 1
ATOM 1437 C CA . GLN A 1 185 ? -11.334 17.261 4.823 1.00 39.75 185 GLN A CA 1
ATOM 1438 C C . GLN A 1 185 ? -9.836 17.408 5.070 1.00 39.75 185 GLN A C 1
ATOM 1440 O O . GLN A 1 185 ? -9.402 17.686 6.183 1.00 39.75 185 GLN A O 1
ATOM 1445 N N . GLN A 1 186 ? -9.055 17.280 4.003 1.00 42.00 186 GLN A N 1
ATOM 1446 C CA . GLN A 1 186 ? -7.694 17.794 3.956 1.00 42.00 186 GLN A CA 1
ATOM 1447 C C . GLN A 1 186 ? -7.790 19.305 3.719 1.00 42.00 186 GLN A C 1
ATOM 1449 O O . GLN A 1 186 ? -8.366 19.741 2.720 1.00 42.00 186 GLN A O 1
ATOM 1454 N N . ARG A 1 187 ? -7.276 20.119 4.642 1.00 39.09 187 ARG A N 1
ATOM 1455 C CA . ARG A 1 187 ? -7.203 21.576 4.469 1.00 39.09 187 ARG A CA 1
ATOM 1456 C C . ARG A 1 187 ? -5.747 22.012 4.382 1.00 39.09 187 ARG A C 1
ATOM 1458 O O . ARG A 1 187 ? -4.906 21.516 5.124 1.00 39.09 187 ARG A O 1
ATOM 1465 N N . ARG A 1 188 ? -5.473 22.953 3.475 1.00 37.97 188 ARG A N 1
ATOM 1466 C CA . ARG A 1 188 ? -4.219 23.712 3.423 1.00 37.97 188 ARG A CA 1
ATOM 1467 C C . ARG A 1 188 ? -4.391 24.983 4.263 1.00 37.97 188 ARG A C 1
ATOM 1469 O O . ARG A 1 188 ? -5.183 25.831 3.852 1.00 37.97 188 ARG A O 1
ATOM 1476 N N . PRO A 1 189 ? -3.704 25.158 5.401 1.00 39.25 189 PRO A N 1
ATOM 1477 C CA . PRO A 1 189 ? -3.449 26.485 5.941 1.00 39.25 189 PRO A CA 1
ATOM 1478 C C . PRO A 1 189 ? -2.249 27.104 5.204 1.00 39.25 189 PRO A C 1
ATOM 1480 O O . PRO A 1 189 ? -1.458 26.397 4.582 1.00 39.25 189 PRO A O 1
ATOM 1483 N N . SER A 1 190 ? -2.105 28.427 5.252 1.00 43.00 190 SER A N 1
ATOM 1484 C CA . SER A 1 190 ? -0.946 29.136 4.699 1.00 43.00 190 SER A CA 1
ATOM 1485 C C . SER A 1 190 ? 0.355 28.682 5.384 1.00 43.00 190 SER A C 1
ATOM 1487 O O . SER A 1 190 ? 0.566 28.978 6.558 1.00 43.00 190 SER A O 1
ATOM 1489 N N . GLY A 1 191 ? 1.206 27.956 4.653 1.00 45.88 191 GLY A N 1
ATOM 1490 C CA . GLY A 1 191 ? 2.504 27.428 5.098 1.00 45.88 191 GLY A CA 1
ATOM 1491 C C . GLY A 1 191 ? 2.792 26.031 4.523 1.00 45.88 191 GLY A C 1
ATOM 1492 O O . GLY A 1 191 ? 1.873 25.338 4.097 1.00 45.88 191 GLY A O 1
ATOM 1493 N N . ASN A 1 192 ? 4.059 25.590 4.520 1.00 51.91 192 ASN A N 1
ATOM 1494 C CA . ASN A 1 192 ? 4.516 24.290 3.974 1.00 51.91 192 ASN A CA 1
ATOM 1495 C C . ASN A 1 192 ? 4.039 23.044 4.771 1.00 51.91 192 ASN A C 1
ATOM 1497 O O . ASN A 1 192 ? 4.673 21.993 4.716 1.00 51.91 192 ASN A O 1
ATOM 1501 N N . GLN A 1 193 ? 2.941 23.128 5.528 1.00 47.97 193 GLN A N 1
ATOM 1502 C CA . GLN A 1 193 ? 2.473 22.074 6.430 1.00 47.97 193 GLN A CA 1
ATOM 1503 C C . GLN A 1 193 ? 1.081 21.572 6.022 1.00 47.97 193 GLN A C 1
ATOM 1505 O O . GLN A 1 193 ? 0.136 22.351 5.910 1.00 47.97 193 GLN A O 1
ATOM 1510 N N . THR A 1 194 ? 0.934 20.252 5.868 1.00 68.69 194 THR A N 1
ATOM 1511 C CA . THR A 1 194 ? -0.378 19.599 5.710 1.00 68.69 194 THR A CA 1
ATOM 1512 C C . THR A 1 194 ? -0.783 18.922 7.019 1.00 68.69 194 THR A C 1
ATOM 1514 O O . THR A 1 194 ? 0.021 18.200 7.614 1.00 68.69 194 THR A O 1
ATOM 1517 N N . ARG A 1 195 ? -2.030 19.142 7.458 1.00 72.44 195 ARG A N 1
ATOM 1518 C CA . ARG A 1 195 ? -2.603 18.570 8.688 1.00 72.44 195 ARG A CA 1
ATOM 1519 C C . ARG A 1 195 ? -3.742 17.609 8.361 1.00 72.44 195 ARG A C 1
ATOM 1521 O O . ARG A 1 195 ? -4.573 17.908 7.500 1.00 72.44 195 ARG A O 1
ATOM 1528 N N . LEU A 1 196 ? -3.785 16.473 9.055 1.00 72.44 196 LEU A N 1
ATOM 1529 C CA . LEU A 1 196 ? -4.936 15.576 9.040 1.00 72.44 196 LEU A CA 1
ATOM 1530 C C . LEU A 1 196 ? -5.845 15.878 10.230 1.00 72.44 196 LEU A C 1
ATOM 1532 O O . LEU A 1 196 ? -5.413 15.817 11.380 1.00 72.44 196 LEU A O 1
ATOM 1536 N N . HIS A 1 197 ? -7.107 16.158 9.918 1.00 69.50 197 HIS A N 1
ATOM 1537 C CA . HIS A 1 197 ? -8.173 16.382 10.884 1.00 69.50 197 HIS A CA 1
ATOM 1538 C C . HIS A 1 197 ? -9.160 15.214 10.839 1.00 69.50 197 HIS A C 1
ATOM 1540 O O . HIS A 1 197 ? -9.650 14.865 9.758 1.00 69.50 197 HIS A O 1
ATOM 1546 N N . LEU A 1 198 ? -9.475 14.627 11.995 1.00 54.88 198 LEU A N 1
ATOM 1547 C CA . LEU A 1 198 ? -10.494 13.584 12.098 1.00 54.88 198 LEU A CA 1
ATOM 1548 C C . LEU A 1 198 ? -11.811 14.171 12.626 1.00 54.88 198 LEU A C 1
ATOM 1550 O O . LEU A 1 198 ? -11.831 14.909 13.609 1.00 54.88 198 LEU A O 1
ATOM 1554 N N . HIS A 1 199 ? -12.921 13.828 11.967 1.00 49.56 199 HIS A N 1
ATOM 1555 C CA . HIS A 1 199 ? -14.271 14.177 12.407 1.00 49.56 199 HIS A CA 1
ATOM 1556 C C . HIS A 1 199 ? -15.038 12.913 12.799 1.00 49.56 199 HIS A C 1
ATOM 1558 O O . HIS A 1 199 ? -15.226 12.007 11.982 1.00 49.56 199 HIS A O 1
ATOM 1564 N N . SER A 1 200 ? -15.543 12.883 14.028 1.00 44.19 200 SER A N 1
ATOM 1565 C CA . SER A 1 200 ? -16.483 11.859 14.482 1.00 44.19 200 SER A CA 1
ATOM 1566 C C . SER A 1 200 ? -17.919 12.316 14.218 1.00 44.19 200 SER A C 1
ATOM 1568 O O . SER A 1 200 ? -18.345 13.362 14.700 1.00 44.19 200 SER A O 1
ATOM 1570 N N . PHE A 1 201 ? -18.685 11.527 13.461 1.00 36.75 201 PHE A N 1
ATOM 1571 C CA . PHE A 1 201 ? -20.114 11.765 13.236 1.00 36.75 201 PHE A CA 1
ATOM 1572 C C . PHE A 1 201 ? -20.935 10.784 14.072 1.00 36.75 201 PHE A C 1
ATOM 1574 O O . PHE A 1 201 ? -20.748 9.570 13.970 1.00 36.75 201 PHE A O 1
ATOM 1581 N N . LYS A 1 202 ? -21.863 11.308 14.879 1.00 35.22 202 LYS A N 1
ATOM 1582 C CA . LYS A 1 202 ? -22.856 10.499 15.594 1.00 35.22 202 LYS A CA 1
ATOM 1583 C C . LYS A 1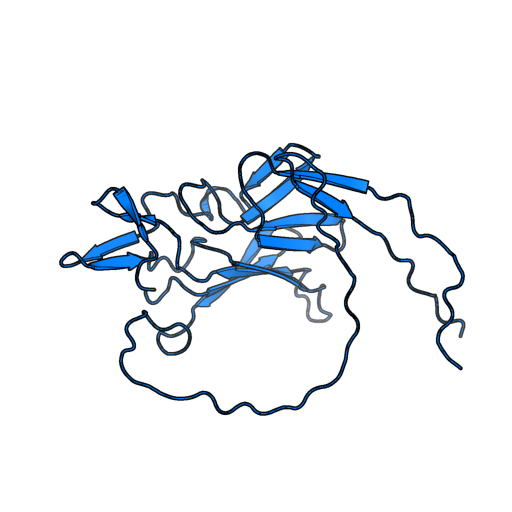 202 ? -23.844 9.942 14.563 1.00 35.22 202 LYS A C 1
ATOM 1585 O O . LYS A 1 202 ? -24.469 10.710 13.837 1.00 35.22 202 LYS A O 1
ATOM 1590 N N . VAL A 1 203 ? -23.968 8.618 14.472 1.00 36.47 203 VAL A N 1
ATOM 1591 C CA . VAL A 1 203 ? -25.028 7.985 13.672 1.00 36.47 203 VAL A CA 1
ATOM 1592 C C . VAL A 1 203 ? -26.333 8.131 14.464 1.00 36.47 203 VAL A C 1
ATOM 1594 O O . VAL A 1 203 ? -26.339 7.754 15.638 1.00 36.47 203 VAL A O 1
ATOM 1597 N N . PRO A 1 204 ? -27.419 8.686 13.896 1.00 34.62 204 PRO A N 1
ATOM 1598 C CA . PRO A 1 204 ? -28.693 8.750 14.598 1.00 34.62 204 PRO A CA 1
ATOM 1599 C C . PRO A 1 204 ? -29.173 7.332 14.903 1.00 34.62 204 PRO A C 1
ATOM 1601 O O . PRO A 1 204 ? -29.305 6.510 13.995 1.00 34.62 204 PRO A O 1
ATOM 1604 N N . THR A 1 205 ? -29.434 7.037 16.173 1.00 37.72 205 THR A N 1
ATOM 1605 C CA . THR A 1 205 ? -30.129 5.813 16.566 1.00 37.72 205 THR A CA 1
ATOM 1606 C C . THR A 1 205 ? -31.547 5.890 16.005 1.00 37.72 205 THR A C 1
ATOM 1608 O O . THR A 1 205 ? -32.293 6.815 16.333 1.00 37.72 205 THR A O 1
ATOM 1611 N N . LEU A 1 206 ? -31.919 4.945 15.139 1.00 32.22 206 LEU A N 1
ATOM 1612 C CA . LEU A 1 206 ? -33.315 4.747 14.757 1.00 32.22 206 LEU A CA 1
ATOM 1613 C C . LEU A 1 206 ? -34.084 4.387 16.030 1.00 32.22 206 LEU A C 1
ATOM 1615 O O . LEU A 1 206 ? -33.820 3.353 16.640 1.00 32.22 206 LEU A O 1
ATOM 1619 N N . LYS A 1 207 ? -34.995 5.267 16.450 1.00 36.09 207 LYS A N 1
ATOM 1620 C CA . LYS A 1 207 ? -36.025 4.899 17.419 1.00 36.09 207 LYS A CA 1
ATOM 1621 C C . LYS A 1 207 ? -36.930 3.883 16.721 1.00 36.09 207 LYS A C 1
ATOM 1623 O O . LYS A 1 207 ? -37.539 4.229 15.710 1.00 36.09 207 LYS A O 1
ATOM 1628 N N . THR A 1 208 ? -36.919 2.647 17.206 1.00 45.06 208 THR A N 1
ATOM 1629 C CA . THR A 1 208 ? -37.949 1.641 16.919 1.00 45.06 208 THR A CA 1
ATOM 1630 C C . THR A 1 208 ? -39.242 2.017 17.612 1.00 45.06 208 THR A C 1
ATOM 1632 O O . THR A 1 208 ? -39.136 2.446 18.786 1.00 45.06 208 THR A O 1
#

Secondary structure (DSSP, 8-state):
-PPPP-----SPPEEEEEESSS-EEEEEE-TT--EEEEE--SS-S-SEEEE-SSS-EEESS-GGGBPPGGGSEEEETTEEEE---SSSB--EEEEEEEPPPTTSPPPEEEEEE-S---EE-TTS-EE-PBP-TTSSEEEEEETTTTEEEEEEEPPTTTS--S---S--PPPP--------------B--SSS-EEEEE---PPPP---

Sequence (208 aa):
MLPADNGTYGPPVEEVRYFYKYWPIGIAVSSTSRIFVCYTRGDYEYTVTEVHSTTSETPFPCAGLNLPSDALNTTFNGIEFASANSTGLISVQALYTTPATSSGRGETLWLLDTGRPTIQSSSGSYTMPYAQPGGPKVVGVNLSNNTVYATYTFPPTVHFPRLVHERHPLRYSSRARGRLHRRLQQRRPSGNQTRLHLHSFKVPTLKT

Organism: NCBI:txid1182543

pLDDT: mean 79.28, std 22.91, range [26.14, 98.62]

Foldseek 3Di:
DDDDDPPDAFPPKDFFEKDDPFDFQEWDADPVGWIKTAGFAEQDQFGIWIGDGHYDIAHAPHSVQADHQVQQWDADPNAIEGHLAQRHARGFRYWDWDDQDPVGQHIKIKTFRLSWHFYQGPVRDTDTGFYDFNRGWIWIAHPVNRDTPDIGTDDCVPRPRDDDPPDDDDDDDDDDDDDDDDDFDFDDDPDPMTTGIDTDDDDDDPDD